Protein AF-A0A7W9CGR9-F1 (afdb_monomer)

Foldseek 3Di:
DDDDDDDDDAKDKDKDDDDLVNLCVLLVQLVVQLVCLCVVLVCQLPPPDPSSVVSVVVSVVSNLVSVVSNLCSQPPWTWMWIFAAQKIWIWTDGPHDIDIDMDGPVQWPDKDKDWDDPVDPQTWIKIKTAGDPPDAPPHVCVVPVVSVVSVVCSVCVPCVVPDDPDRPSIDIGPTDSDPVSNVVSVVRRNNHDD

Secondary structure (DSSP, 8-state):
--------SS-EEEEE---HHHHHHHHHHHHHHHHHIIIIISGGG-S-SHHHHHHHHHHHHHHHHHHHHHHHHHH--EEEEEEETTEEEEEEEETTEEEEEEEEGGG-SEEEEEEE--SSS--EEEEEEEPPTT-----GGGG-HHHHHHHHHHH-TTGGGS--PPP--EEEPPPBSSHHHHHHHHHHHH----

Nearest PDB structures (foldseek):
  8bqs-assembly1_Do  TM=2.868E-01  e=4.178E-02  Tetrahymena thermophila SB210
  8gym-assembly1_b  TM=3.224E-01  e=9.424E-02  Tetrahymena thermophila SB210
  7tkd-assembly1_9  TM=7.002E-01  e=8.267E+00  Saccharomyces cerevisiae
  7mu5-assembly2_F  TM=4.268E-01  e=6.552E+00  Homo sapiens
  6zmq-assembly1_A  TM=1.563E-01  e=9.285E+00  Thermus thermophilus HB27

Sequence (194 aa):
MDAASPAPDDAIVVSHVMPTPVRLLFGGIGAAGTLVLLIELGPAIWPPSLLSLFFGVILLGGLSVTLAFMAGSALGPDQTWEIRPGQLTITYSLFHQTSVRTWRLADLEDMDVVSSAYDSDTETWALACRLPPGRRVETGLASTPMLMTLLAFLRAPVSTWRGDRPADDRLVSPDFSRREAAEAALARLRSAPT

pLDDT: mean 74.81, std 16.2, range [32.38, 96.06]

Solvent-accessible surface area (backbone atoms only — not comparable to full-atom values): 11074 Å² total; per-residue (Å²): 136,90,77,86,82,86,75,89,90,78,64,54,72,44,67,42,70,78,55,66,71,59,26,51,48,38,27,48,51,13,50,52,50,42,50,51,48,51,66,69,51,47,58,56,43,58,72,84,46,77,65,14,52,55,47,46,54,50,51,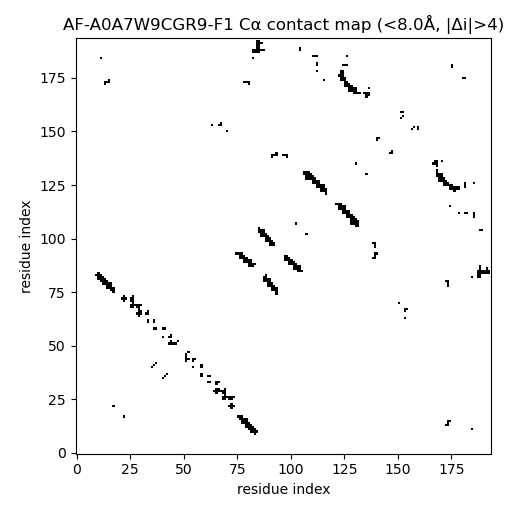52,55,51,46,54,52,21,50,48,33,31,45,51,32,75,59,63,57,25,39,34,39,39,39,28,56,31,32,42,35,42,37,37,35,48,99,90,49,73,44,76,47,78,43,46,53,90,68,42,69,45,77,46,81,41,79,44,68,75,95,47,101,60,74,26,21,23,45,40,34,32,46,43,93,91,54,74,78,80,51,72,60,69,83,39,61,73,58,50,51,51,46,52,42,72,78,33,72,76,47,78,79,55,77,76,77,74,77,68,48,54,50,70,48,58,74,29,87,40,62,68,60,43,51,51,51,51,52,41,32,69,57,42,84,126

Organism: NCBI:txid74312

Structure (mmCIF, N/CA/C/O backbone):
data_AF-A0A7W9CGR9-F1
#
_entry.id   AF-A0A7W9CGR9-F1
#
loop_
_atom_site.group_PDB
_atom_site.id
_atom_site.type_symbol
_atom_site.label_atom_id
_atom_site.label_alt_id
_atom_site.label_comp_id
_atom_site.label_asym_id
_atom_site.label_entity_id
_atom_site.label_seq_id
_atom_site.pdbx_PDB_ins_code
_atom_site.Cartn_x
_atom_site.Cartn_y
_atom_site.Cartn_z
_atom_site.occupancy
_atom_site.B_iso_or_equiv
_atom_site.auth_seq_id
_atom_site.auth_comp_id
_atom_site.auth_asym_id
_atom_site.auth_atom_id
_atom_site.pdbx_PDB_model_num
ATOM 1 N N . MET A 1 1 ? 13.999 -14.934 30.459 1.00 32.38 1 MET A N 1
ATOM 2 C CA . MET A 1 1 ? 13.642 -13.597 30.973 1.00 32.38 1 MET A CA 1
ATOM 3 C C . MET A 1 1 ? 12.290 -13.270 30.393 1.00 32.38 1 MET A C 1
ATOM 5 O O . MET A 1 1 ? 12.198 -12.884 29.236 1.00 32.38 1 MET A O 1
ATOM 9 N N . ASP A 1 2 ? 11.268 -13.577 31.180 1.00 36.31 2 ASP A N 1
ATOM 10 C CA . ASP A 1 2 ? 9.864 -13.371 30.865 1.00 36.31 2 ASP A CA 1
ATOM 11 C C . ASP A 1 2 ? 9.545 -11.876 30.799 1.00 36.31 2 ASP A C 1
ATOM 13 O O . ASP A 1 2 ? 9.857 -11.126 31.724 1.00 36.31 2 ASP A O 1
ATOM 17 N N . ALA A 1 3 ? 8.904 -11.452 29.712 1.00 34.78 3 ALA A N 1
ATOM 18 C CA . ALA A 1 3 ? 8.214 -10.174 29.628 1.00 34.78 3 ALA A CA 1
ATOM 19 C C . ALA A 1 3 ? 6.752 -10.472 29.277 1.00 34.78 3 ALA A C 1
ATOM 21 O O . ALA A 1 3 ? 6.423 -10.877 28.166 1.00 34.78 3 ALA A O 1
ATOM 22 N N . ALA A 1 4 ? 5.922 -10.357 30.310 1.00 36.16 4 ALA A N 1
ATOM 23 C CA . ALA A 1 4 ? 4.484 -10.568 30.385 1.00 36.16 4 ALA A CA 1
ATOM 24 C C . ALA A 1 4 ? 3.681 -10.324 29.087 1.00 36.16 4 ALA A C 1
ATOM 26 O O . ALA A 1 4 ? 3.609 -9.201 28.594 1.00 36.16 4 ALA A O 1
ATOM 27 N N . SER A 1 5 ? 2.964 -11.356 28.626 1.00 40.09 5 SER A N 1
ATOM 28 C CA . SER A 1 5 ? 1.705 -11.191 27.884 1.00 40.09 5 SER A CA 1
ATOM 29 C C . SER A 1 5 ? 0.559 -11.033 28.887 1.00 40.09 5 SER A C 1
ATOM 31 O O . SER A 1 5 ? 0.280 -11.990 29.613 1.00 40.09 5 SER A O 1
ATOM 33 N N . PRO A 1 6 ? -0.137 -9.884 28.955 1.00 42.00 6 PRO A N 1
ATOM 34 C CA . PRO A 1 6 ? -1.403 -9.809 29.660 1.00 42.00 6 PRO A CA 1
ATOM 35 C C . PRO A 1 6 ? -2.553 -10.212 28.716 1.00 42.00 6 PRO A C 1
ATOM 37 O O . PRO A 1 6 ? -2.959 -9.431 27.861 1.00 42.00 6 PRO A O 1
ATOM 40 N N . ALA A 1 7 ? -3.054 -11.432 28.951 1.00 43.81 7 ALA A N 1
ATOM 41 C CA . ALA A 1 7 ? -4.365 -12.022 28.620 1.00 43.81 7 ALA A CA 1
ATOM 42 C C . ALA A 1 7 ? -4.797 -12.217 27.137 1.00 43.81 7 ALA A C 1
ATOM 44 O O . ALA A 1 7 ? -4.875 -11.250 26.379 1.00 43.81 7 ALA A O 1
ATOM 45 N N . PRO A 1 8 ? -5.209 -13.444 26.739 1.00 65.81 8 PRO A N 1
ATOM 46 C CA . PRO A 1 8 ? -6.150 -13.641 25.636 1.00 65.81 8 PRO A CA 1
ATOM 47 C C . PRO A 1 8 ? -7.587 -13.334 26.117 1.00 65.81 8 PRO A C 1
ATOM 49 O O . PRO A 1 8 ? -7.860 -13.490 27.306 1.00 65.81 8 PRO A O 1
ATOM 52 N N . ASP A 1 9 ? -8.473 -12.868 25.219 1.00 61.34 9 ASP A N 1
ATOM 53 C CA . ASP A 1 9 ? -9.760 -13.544 24.888 1.00 61.34 9 ASP A CA 1
ATOM 54 C C . ASP A 1 9 ? -10.926 -12.656 24.371 1.00 61.34 9 ASP A C 1
ATOM 56 O O . ASP A 1 9 ? -12.066 -13.102 24.392 1.00 61.34 9 ASP A O 1
ATOM 60 N N . ASP A 1 10 ? -10.727 -11.412 23.891 1.00 69.12 10 ASP A N 1
ATOM 61 C CA . ASP A 1 10 ? -11.900 -10.646 23.390 1.00 69.12 10 ASP A CA 1
ATOM 62 C C . ASP A 1 10 ? -11.634 -9.513 22.372 1.00 69.12 10 ASP A C 1
ATOM 64 O O . ASP A 1 10 ? -12.467 -8.618 22.173 1.00 69.12 10 ASP A O 1
ATOM 68 N N . ALA A 1 11 ? -10.457 -9.524 21.737 1.00 75.50 11 ALA A N 1
ATOM 69 C CA . ALA A 1 11 ? -10.079 -8.564 20.701 1.00 75.50 11 ALA A CA 1
ATOM 70 C C . ALA A 1 11 ? -10.255 -9.182 19.307 1.00 75.50 11 ALA A C 1
ATOM 72 O O . ALA A 1 11 ? -9.703 -10.246 19.022 1.00 75.50 11 ALA A O 1
ATOM 73 N N . ILE A 1 12 ? -10.989 -8.505 18.422 1.00 81.69 12 ILE A N 1
ATOM 74 C CA . ILE A 1 12 ? -11.104 -8.910 17.018 1.00 81.69 12 ILE A CA 1
ATOM 75 C C . ILE A 1 12 ? -9.915 -8.310 16.273 1.00 81.69 12 ILE A C 1
ATOM 77 O O . ILE A 1 12 ? -9.804 -7.090 16.149 1.00 81.69 12 ILE A O 1
ATOM 81 N N . VAL A 1 13 ? -9.014 -9.171 15.799 1.00 84.25 13 VAL A N 1
ATOM 82 C CA . VAL A 1 13 ? -7.831 -8.762 15.037 1.00 84.25 13 VAL A CA 1
ATOM 83 C C . VAL A 1 13 ? -8.068 -9.026 13.559 1.00 84.25 13 VAL A C 1
ATOM 85 O O . VAL A 1 13 ? -8.346 -10.155 13.159 1.00 84.25 13 VAL A O 1
ATOM 88 N N . VAL A 1 14 ? -7.931 -7.984 12.748 1.00 82.31 14 VAL A N 1
ATOM 89 C CA . VAL A 1 14 ? -8.055 -8.051 11.294 1.00 82.31 14 VAL A CA 1
ATOM 90 C C . VAL A 1 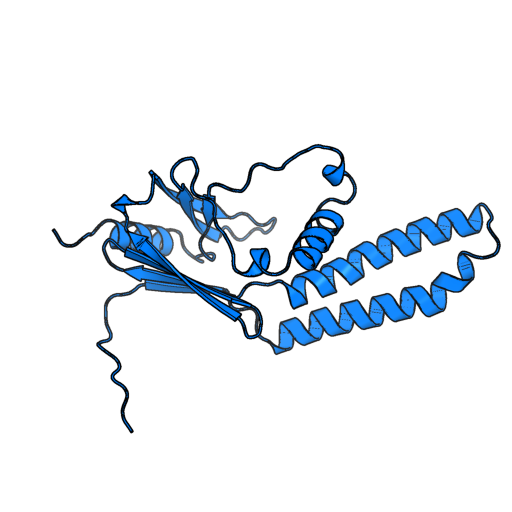14 ? -6.783 -7.488 10.697 1.00 82.31 14 VAL A C 1
ATOM 92 O O . VAL A 1 14 ? -6.447 -6.327 10.924 1.00 82.31 14 VAL A O 1
ATOM 95 N N . SER A 1 15 ? -6.050 -8.304 9.951 1.00 81.31 15 SER A N 1
ATOM 96 C CA . SER A 1 15 ? -4.797 -7.889 9.337 1.00 81.31 15 SER A CA 1
ATOM 97 C C . SER A 1 15 ? -4.815 -8.140 7.841 1.00 81.31 15 SER A C 1
ATOM 99 O O . SER A 1 15 ? -5.272 -9.176 7.363 1.00 81.31 15 SER A O 1
ATOM 101 N N . HIS A 1 16 ? -4.280 -7.177 7.102 1.00 74.44 16 HIS A N 1
ATOM 102 C CA . HIS A 1 16 ? -3.865 -7.379 5.728 1.00 74.44 16 HIS A CA 1
ATOM 103 C C . HIS A 1 16 ? -2.345 -7.286 5.707 1.00 74.44 16 HIS A C 1
ATOM 105 O O . HIS A 1 16 ? -1.778 -6.202 5.847 1.00 74.44 16 HIS A O 1
ATOM 111 N N . VAL A 1 17 ? -1.694 -8.443 5.601 1.00 74.75 17 VAL A N 1
ATOM 112 C CA . VAL A 1 17 ? -0.237 -8.545 5.507 1.00 74.75 17 VAL A CA 1
ATOM 113 C C . VAL A 1 17 ? 0.093 -9.047 4.118 1.00 74.75 17 VAL A C 1
ATOM 115 O O . VAL A 1 17 ? -0.353 -10.125 3.728 1.00 74.75 17 VAL A O 1
ATOM 118 N N . MET A 1 18 ? 0.887 -8.285 3.375 1.00 71.94 18 MET A N 1
ATOM 119 C CA . MET A 1 18 ? 1.413 -8.758 2.105 1.00 71.94 18 MET A CA 1
ATOM 120 C C . MET A 1 18 ? 2.651 -9.614 2.395 1.00 71.94 18 MET A C 1
ATOM 122 O O . MET A 1 18 ? 3.658 -9.075 2.863 1.00 71.94 18 MET A O 1
ATOM 126 N N . PRO A 1 19 ? 2.636 -10.936 2.125 1.00 78.12 19 PRO A N 1
ATOM 127 C CA . PRO A 1 19 ? 3.761 -11.789 2.481 1.00 78.12 19 PRO A CA 1
ATOM 128 C C . PRO A 1 19 ? 5.053 -11.309 1.814 1.00 78.12 19 PRO A C 1
ATOM 130 O O . PRO A 1 19 ? 5.078 -11.044 0.610 1.00 78.12 19 PRO A O 1
ATOM 133 N N . THR A 1 20 ? 6.151 -11.252 2.571 1.00 79.88 20 THR A N 1
ATOM 134 C CA . THR A 1 20 ? 7.465 -10.804 2.076 1.00 79.88 20 THR A CA 1
ATOM 135 C C . THR A 1 20 ? 7.897 -11.473 0.764 1.00 79.88 20 THR A C 1
ATOM 137 O O . THR A 1 20 ? 8.383 -10.756 -0.110 1.00 79.88 20 THR A O 1
ATOM 140 N N . PRO A 1 21 ? 7.690 -12.791 0.542 1.00 81.25 21 PRO A N 1
ATOM 141 C CA . PRO A 1 21 ? 8.034 -13.417 -0.735 1.00 81.25 21 PRO A CA 1
ATOM 142 C C . PRO A 1 21 ? 7.269 -12.824 -1.921 1.00 81.25 21 PRO A C 1
ATOM 144 O O . PRO A 1 21 ? 7.839 -12.625 -2.989 1.00 81.25 21 PRO A O 1
ATOM 147 N N . VAL A 1 22 ? 5.990 -12.497 -1.722 1.00 84.31 22 VAL A N 1
ATOM 148 C CA . VAL A 1 22 ? 5.130 -11.895 -2.747 1.00 84.31 22 VAL A CA 1
ATOM 149 C C . VAL A 1 22 ? 5.591 -10.469 -3.044 1.00 84.31 22 VAL A C 1
ATOM 151 O O . VAL A 1 22 ? 5.692 -10.093 -4.210 1.00 84.31 22 VAL A O 1
ATOM 154 N N . ARG A 1 23 ? 5.967 -9.701 -2.010 1.00 83.88 23 ARG A N 1
ATOM 155 C CA . ARG A 1 23 ? 6.592 -8.378 -2.182 1.00 83.88 23 ARG A CA 1
ATOM 156 C C . ARG A 1 23 ? 7.865 -8.493 -3.017 1.00 83.88 23 ARG A C 1
ATOM 158 O O . ARG A 1 23 ? 7.960 -7.875 -4.068 1.00 83.88 23 ARG A O 1
ATOM 165 N N . LEU A 1 24 ? 8.802 -9.354 -2.618 1.00 86.50 24 LEU A N 1
ATOM 166 C CA . LEU A 1 24 ? 10.064 -9.551 -3.339 1.00 86.50 24 LEU A CA 1
ATOM 167 C C . LEU A 1 24 ? 9.855 -9.990 -4.791 1.00 86.50 24 LEU A C 1
ATOM 169 O O . LEU A 1 24 ? 10.568 -9.514 -5.670 1.00 86.50 24 LEU A O 1
ATOM 173 N N . LEU A 1 25 ? 8.869 -10.850 -5.054 1.00 90.38 25 LEU A N 1
ATOM 174 C CA . LEU A 1 25 ? 8.532 -11.279 -6.406 1.00 90.38 25 LEU A CA 1
ATOM 175 C C . LEU A 1 25 ? 8.062 -10.099 -7.265 1.00 90.38 25 LEU A C 1
ATOM 177 O O . LEU A 1 25 ? 8.630 -9.858 -8.327 1.00 90.38 25 LEU A O 1
ATOM 181 N N . PHE A 1 26 ? 7.070 -9.332 -6.804 1.00 88.56 26 PHE A N 1
ATOM 182 C CA . PHE A 1 26 ? 6.561 -8.181 -7.556 1.00 88.56 26 PHE A CA 1
ATOM 183 C C . PHE A 1 26 ? 7.607 -7.074 -7.709 1.00 88.56 26 PHE A C 1
ATOM 185 O O . PHE A 1 26 ? 7.760 -6.519 -8.798 1.00 88.56 26 PHE A O 1
ATOM 192 N N . GLY A 1 27 ? 8.370 -6.785 -6.653 1.00 88.06 27 GLY A N 1
ATOM 193 C CA . GLY A 1 27 ? 9.462 -5.818 -6.695 1.00 88.06 27 GLY A CA 1
ATOM 194 C C . GLY A 1 27 ? 10.568 -6.247 -7.656 1.00 88.06 27 GLY A C 1
ATOM 195 O O . GLY A 1 27 ? 11.040 -5.434 -8.449 1.00 88.06 27 GLY A O 1
ATOM 196 N N . GLY A 1 28 ? 10.934 -7.531 -7.638 1.00 91.56 28 GLY A N 1
ATOM 197 C CA . GLY A 1 28 ? 11.931 -8.116 -8.530 1.00 91.56 28 GLY A CA 1
ATOM 198 C C . GLY A 1 28 ? 11.498 -8.092 -9.994 1.00 91.56 28 GLY A C 1
ATOM 199 O O . GLY A 1 28 ? 12.265 -7.647 -10.844 1.00 91.56 28 GLY A O 1
ATOM 200 N N . ILE A 1 29 ? 10.258 -8.496 -10.288 1.00 93.31 29 ILE A N 1
ATOM 201 C CA . ILE A 1 29 ? 9.692 -8.448 -11.645 1.00 93.31 29 ILE A CA 1
ATOM 202 C C . ILE A 1 29 ? 9.628 -7.003 -12.150 1.00 93.31 29 ILE A C 1
ATOM 204 O O . ILE A 1 29 ? 10.050 -6.731 -13.274 1.00 93.31 29 ILE A O 1
ATOM 208 N N . GLY A 1 30 ? 9.158 -6.063 -11.324 1.00 91.50 30 GLY A N 1
ATOM 209 C CA . GLY A 1 30 ? 9.112 -4.646 -11.684 1.00 91.50 30 GLY A CA 1
ATOM 210 C C . GLY A 1 30 ? 10.502 -4.060 -11.959 1.00 91.50 30 GLY A C 1
ATOM 211 O O . GLY A 1 30 ? 10.700 -3.371 -12.962 1.00 91.50 30 GLY A O 1
ATOM 212 N N . ALA A 1 31 ? 11.497 -4.382 -11.129 1.00 93.06 31 ALA A N 1
ATOM 213 C CA . ALA A 1 31 ? 12.872 -3.924 -11.320 1.00 93.06 31 ALA A CA 1
ATOM 214 C C . ALA A 1 31 ? 13.512 -4.519 -12.586 1.00 93.06 31 ALA A C 1
ATOM 216 O O . ALA A 1 31 ? 14.074 -3.783 -13.398 1.00 93.06 31 ALA A O 1
ATOM 217 N N . ALA A 1 32 ? 13.382 -5.832 -12.792 1.00 94.56 32 ALA A N 1
ATOM 218 C CA . ALA A 1 32 ? 13.904 -6.510 -13.975 1.00 94.56 32 ALA A CA 1
ATOM 219 C C . ALA A 1 32 ? 13.240 -5.994 -15.260 1.00 94.56 32 ALA A C 1
ATOM 221 O O . ALA A 1 32 ? 13.936 -5.663 -16.216 1.00 94.56 32 ALA A O 1
ATOM 222 N N . GLY A 1 33 ? 11.911 -5.846 -15.265 1.00 94.62 33 GLY A N 1
ATOM 223 C CA . GLY A 1 33 ? 11.172 -5.292 -16.399 1.00 94.62 33 GLY A CA 1
ATOM 224 C C . GLY A 1 33 ? 11.600 -3.862 -16.734 1.00 94.62 33 GLY A C 1
ATOM 225 O O . GLY A 1 33 ? 11.790 -3.536 -17.902 1.00 94.62 33 GLY A O 1
ATOM 226 N N . THR A 1 34 ? 11.831 -3.027 -15.716 1.00 93.38 34 THR A N 1
ATOM 227 C CA . THR A 1 34 ? 12.350 -1.662 -15.899 1.00 93.38 34 THR A CA 1
ATOM 228 C C . THR A 1 34 ? 13.732 -1.672 -16.553 1.00 93.38 34 THR A C 1
ATOM 230 O O . THR A 1 34 ? 13.965 -0.926 -17.501 1.00 93.38 34 THR A O 1
ATOM 233 N N . LEU A 1 35 ? 14.641 -2.535 -16.090 1.00 95.38 35 LEU A N 1
ATOM 234 C CA . LEU A 1 35 ? 15.978 -2.665 -16.675 1.00 95.38 35 LEU A CA 1
ATOM 235 C C . LEU A 1 35 ? 15.919 -3.124 -18.133 1.00 95.38 35 LEU A C 1
ATOM 237 O O . LEU A 1 35 ? 16.561 -2.513 -18.981 1.00 95.38 35 LEU A O 1
ATOM 241 N N . VAL A 1 36 ? 15.118 -4.149 -18.434 1.00 96.06 36 VAL A N 1
ATOM 242 C CA . VAL A 1 36 ? 14.945 -4.656 -19.803 1.00 96.06 36 VAL A CA 1
ATOM 243 C C . VAL A 1 36 ? 14.396 -3.564 -20.721 1.00 96.06 36 VAL A C 1
ATOM 245 O O . VAL A 1 36 ? 14.945 -3.347 -21.797 1.00 96.06 36 VAL A O 1
ATOM 248 N N . LEU A 1 37 ? 13.372 -2.821 -20.288 1.00 93.62 37 LEU A N 1
ATOM 249 C CA . LEU A 1 37 ? 12.828 -1.699 -21.059 1.00 93.62 37 LEU A CA 1
ATOM 250 C C . LEU A 1 37 ? 13.893 -0.637 -21.357 1.00 93.62 37 LEU A C 1
ATOM 252 O O . LEU A 1 37 ? 14.000 -0.176 -22.489 1.00 93.62 37 LEU A O 1
ATOM 256 N N . LEU A 1 38 ? 14.698 -0.254 -20.367 1.00 94.19 38 LEU A N 1
ATOM 257 C CA . LEU A 1 38 ? 15.716 0.782 -20.552 1.00 94.19 38 LEU A CA 1
ATOM 258 C C . LEU A 1 38 ? 16.897 0.313 -21.413 1.00 94.19 38 LEU A C 1
ATOM 260 O O . LEU A 1 38 ? 17.426 1.111 -22.182 1.00 94.19 38 LEU A O 1
ATOM 264 N N . ILE A 1 39 ? 17.302 -0.955 -21.309 1.00 95.94 39 ILE A N 1
ATOM 265 C CA . ILE A 1 39 ? 18.436 -1.511 -22.061 1.00 95.94 39 ILE A CA 1
ATOM 266 C C . ILE A 1 39 ? 18.054 -1.781 -23.518 1.00 95.94 39 ILE A C 1
ATOM 268 O O . ILE A 1 39 ? 18.790 -1.390 -24.420 1.00 95.94 39 ILE A O 1
ATOM 272 N N . GLU A 1 40 ? 16.907 -2.418 -23.752 1.00 94.81 40 GLU A N 1
ATOM 273 C CA . GLU A 1 40 ? 16.500 -2.855 -25.092 1.00 94.81 40 GLU A CA 1
ATOM 274 C C . GLU A 1 40 ? 15.795 -1.738 -25.868 1.00 94.81 40 GLU A C 1
ATOM 276 O O . GLU A 1 40 ? 16.058 -1.520 -27.050 1.00 94.81 40 GLU A O 1
ATOM 281 N N . LEU A 1 41 ? 14.901 -0.995 -25.206 1.00 91.75 41 LEU A N 1
ATOM 282 C CA . LEU A 1 41 ? 14.069 0.020 -25.859 1.00 91.75 41 LEU A CA 1
ATOM 283 C C . LEU A 1 41 ? 14.641 1.436 -25.723 1.00 91.75 41 LEU A C 1
ATOM 285 O O . LEU A 1 41 ? 14.345 2.299 -26.548 1.00 91.75 41 LEU A O 1
ATOM 289 N N . GLY A 1 42 ? 15.484 1.685 -24.719 1.00 89.94 42 GLY A N 1
ATOM 290 C CA . GLY A 1 42 ? 16.137 2.980 -24.510 1.00 89.94 42 GLY A CA 1
ATOM 291 C C . GLY A 1 42 ? 16.978 3.467 -25.699 1.00 89.94 42 GLY A C 1
ATOM 292 O O . GLY A 1 42 ? 16.871 4.637 -26.072 1.00 89.94 42 GLY A O 1
ATOM 293 N N . PRO A 1 43 ? 17.766 2.605 -26.364 1.00 93.88 43 PRO A N 1
ATOM 294 C CA . PRO A 1 43 ? 18.494 3.000 -27.566 1.00 93.88 43 PRO A CA 1
ATOM 295 C C . PRO A 1 43 ? 17.577 3.401 -28.728 1.00 93.88 43 PRO A C 1
ATOM 297 O O . PRO A 1 43 ? 17.944 4.264 -29.516 1.00 93.88 43 PRO A O 1
ATOM 300 N N . ALA A 1 44 ? 16.362 2.845 -28.817 1.00 90.62 44 ALA A N 1
ATOM 301 C CA . ALA A 1 44 ? 15.420 3.129 -29.904 1.00 90.62 44 ALA A CA 1
ATOM 302 C C . ALA A 1 44 ? 14.835 4.556 -29.863 1.00 90.62 44 ALA A C 1
ATOM 304 O O . ALA A 1 44 ? 14.235 5.015 -30.838 1.00 90.62 44 ALA A O 1
ATOM 305 N N . ILE A 1 45 ? 15.018 5.279 -28.752 1.00 91.12 45 ILE A N 1
ATOM 306 C CA . ILE A 1 45 ? 14.597 6.678 -28.617 1.00 91.12 45 ILE A CA 1
ATOM 307 C C . ILE A 1 45 ? 15.600 7.640 -29.288 1.00 91.12 45 ILE A C 1
ATOM 309 O O . ILE A 1 45 ? 15.308 8.827 -29.452 1.00 91.12 45 ILE A O 1
ATOM 313 N N . TRP A 1 46 ? 16.780 7.149 -29.682 1.00 90.56 46 TRP A N 1
ATOM 314 C CA . TRP A 1 46 ? 17.840 7.944 -30.292 1.00 90.56 46 TRP A CA 1
ATOM 315 C C . TRP A 1 46 ? 18.294 7.339 -31.632 1.00 90.56 46 TRP A C 1
ATOM 317 O O . TRP A 1 46 ? 18.640 6.160 -31.676 1.00 90.56 46 TRP A O 1
ATOM 327 N N . PRO A 1 47 ? 18.369 8.114 -32.732 1.00 92.06 47 PRO A N 1
ATOM 328 C CA . PRO A 1 47 ? 18.154 9.561 -32.848 1.00 92.06 47 PRO A CA 1
ATOM 329 C C . PRO A 1 47 ? 16.665 9.976 -32.862 1.00 92.06 47 PRO A C 1
ATOM 331 O O . PRO A 1 47 ? 15.797 9.177 -33.228 1.00 92.06 47 PRO A O 1
ATOM 334 N N . PRO A 1 48 ? 16.354 11.238 -32.503 1.00 90.94 48 PRO A N 1
ATOM 335 C CA . PRO A 1 48 ? 14.982 11.725 -32.426 1.00 90.94 48 PRO A CA 1
ATOM 336 C C . PRO A 1 48 ? 14.312 11.751 -33.808 1.00 90.94 48 PRO A C 1
ATOM 338 O O . PRO A 1 48 ? 14.796 12.382 -34.746 1.00 90.94 48 PRO A O 1
ATOM 341 N N . SER A 1 49 ? 13.181 11.060 -33.931 1.00 94.25 49 SER A N 1
ATOM 342 C CA . SER A 1 49 ? 12.369 10.927 -35.143 1.00 94.25 49 SER A CA 1
ATOM 343 C C . SER A 1 49 ? 10.902 10.643 -34.785 1.00 94.25 49 SER A C 1
ATOM 345 O O . SER A 1 49 ? 10.561 10.412 -33.627 1.00 94.25 49 SER A O 1
ATOM 347 N N . LEU A 1 50 ? 10.000 10.608 -35.772 1.00 92.94 50 LEU A N 1
ATOM 348 C CA . LEU A 1 50 ? 8.608 10.200 -35.521 1.00 92.94 50 LEU A CA 1
ATOM 349 C C . LEU A 1 50 ? 8.523 8.773 -34.943 1.00 92.94 50 LEU A C 1
ATOM 351 O O . LEU A 1 50 ? 7.676 8.485 -34.101 1.00 92.94 50 LEU A O 1
ATOM 355 N N . LEU A 1 51 ? 9.438 7.893 -35.358 1.00 91.44 51 LEU A N 1
ATOM 356 C CA . LEU A 1 51 ? 9.540 6.537 -34.829 1.00 91.44 51 LEU A CA 1
ATOM 357 C C . LEU A 1 51 ? 10.024 6.537 -33.371 1.00 91.44 51 LEU A C 1
ATOM 359 O O . LEU A 1 51 ? 9.498 5.788 -32.550 1.00 91.44 51 LEU A O 1
ATOM 363 N N . SER A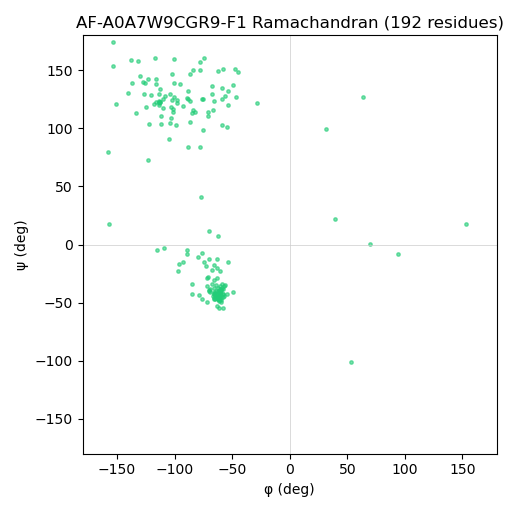 1 52 ? 10.965 7.418 -33.019 1.00 92.31 52 SER A N 1
ATOM 364 C CA . SER A 1 52 ? 11.421 7.551 -31.632 1.00 92.31 52 SER A CA 1
ATOM 365 C C . SER A 1 52 ? 10.316 8.083 -30.714 1.00 92.31 52 SER A C 1
ATOM 367 O O . SER A 1 52 ? 10.268 7.707 -29.547 1.00 92.31 52 SER A O 1
ATOM 369 N N . LEU A 1 53 ? 9.392 8.908 -31.227 1.00 91.25 53 LEU A N 1
ATOM 370 C CA . LEU A 1 53 ? 8.202 9.335 -30.484 1.00 91.25 53 LEU A CA 1
ATOM 371 C C . LEU A 1 53 ? 7.286 8.144 -30.166 1.00 91.25 53 LEU A C 1
ATOM 373 O O . LEU A 1 53 ? 6.842 8.003 -29.029 1.00 91.25 53 LEU A O 1
ATOM 377 N N . PHE A 1 54 ? 7.043 7.264 -31.144 1.00 92.81 54 PHE A N 1
ATOM 378 C CA . PHE A 1 54 ? 6.271 6.035 -30.940 1.00 92.81 54 PHE A CA 1
ATOM 379 C C . PHE A 1 54 ? 6.915 5.133 -29.875 1.00 92.81 54 PHE A C 1
ATOM 381 O O . PHE A 1 54 ? 6.243 4.718 -28.929 1.00 92.81 54 PHE A O 1
ATOM 388 N N . PHE A 1 55 ? 8.229 4.905 -29.961 1.00 92.56 55 PHE A N 1
ATOM 389 C CA . PHE A 1 55 ? 8.960 4.157 -28.935 1.00 92.56 55 PHE A CA 1
ATOM 390 C C . PHE A 1 55 ? 8.968 4.857 -27.576 1.00 92.56 55 PHE A C 1
ATOM 392 O O . PHE A 1 55 ? 8.868 4.186 -26.553 1.00 92.56 55 PHE A O 1
ATOM 399 N N . GLY A 1 56 ? 9.008 6.189 -27.548 1.00 90.69 56 GLY A N 1
ATOM 400 C CA . GLY A 1 56 ? 8.894 6.973 -26.323 1.00 90.69 56 GLY A CA 1
ATOM 401 C C . GLY A 1 56 ? 7.566 6.743 -25.600 1.00 90.69 56 GLY A C 1
ATOM 402 O O . GLY A 1 56 ? 7.558 6.563 -24.384 1.00 90.69 56 GLY A O 1
ATOM 403 N N . VAL A 1 57 ? 6.449 6.670 -26.334 1.00 91.56 57 VAL A N 1
ATOM 404 C CA . VAL A 1 57 ? 5.131 6.350 -25.756 1.00 91.56 57 VAL A CA 1
ATOM 405 C C . VAL A 1 57 ? 5.104 4.930 -25.189 1.00 91.56 57 VAL A C 1
ATOM 407 O O . VAL A 1 57 ? 4.612 4.727 -24.080 1.00 91.56 57 VAL A O 1
ATOM 410 N N . ILE A 1 58 ? 5.666 3.954 -25.909 1.00 92.12 58 ILE A N 1
ATOM 411 C CA . ILE A 1 58 ? 5.757 2.564 -25.431 1.00 92.12 58 ILE A CA 1
ATOM 412 C C . ILE A 1 58 ? 6.609 2.486 -24.168 1.00 92.12 58 ILE A C 1
ATOM 414 O O . ILE A 1 58 ? 6.200 1.860 -23.193 1.00 92.12 58 ILE A O 1
ATOM 418 N N . LEU A 1 59 ? 7.773 3.137 -24.168 1.00 92.06 59 LEU A N 1
ATOM 419 C CA . LEU A 1 59 ? 8.671 3.157 -23.023 1.00 92.06 59 LEU A CA 1
ATOM 420 C C . LEU A 1 59 ? 7.988 3.784 -21.808 1.00 92.06 59 LEU A C 1
ATOM 422 O O . LEU A 1 59 ? 8.059 3.226 -20.718 1.00 92.06 59 LEU A O 1
ATOM 426 N N . LEU A 1 60 ? 7.275 4.895 -21.997 1.00 89.25 60 LEU A N 1
ATOM 427 C CA . LEU A 1 60 ? 6.522 5.544 -20.929 1.00 89.25 60 LEU A CA 1
ATOM 428 C C . LEU A 1 60 ? 5.419 4.630 -20.374 1.00 89.25 60 LEU A C 1
ATOM 430 O O . LEU A 1 60 ? 5.286 4.503 -19.157 1.00 89.25 60 LEU A O 1
ATOM 434 N N . GLY A 1 61 ? 4.661 3.961 -21.247 1.00 87.62 61 GLY A N 1
ATOM 435 C CA . GLY A 1 61 ? 3.635 2.998 -20.843 1.00 87.62 61 GLY A CA 1
ATOM 436 C C . GLY A 1 61 ? 4.220 1.804 -20.086 1.00 87.62 61 GLY A C 1
ATOM 437 O O . GLY A 1 61 ? 3.731 1.449 -19.015 1.00 87.62 61 GLY A O 1
ATOM 438 N N . GLY A 1 62 ? 5.311 1.229 -20.594 1.00 89.00 62 GLY A N 1
ATOM 439 C CA . GLY A 1 62 ? 6.019 0.123 -19.953 1.00 89.00 62 GLY A CA 1
ATOM 440 C C . GLY A 1 62 ? 6.565 0.505 -18.578 1.00 89.00 62 GLY A C 1
ATOM 441 O O . GLY A 1 62 ? 6.302 -0.195 -17.601 1.00 89.00 62 GLY A O 1
ATOM 442 N N . LEU A 1 63 ? 7.247 1.652 -18.482 1.00 88.50 63 LEU A N 1
ATOM 443 C CA . LEU A 1 63 ? 7.757 2.183 -17.217 1.00 88.50 63 LEU A CA 1
ATOM 444 C C . LEU A 1 63 ? 6.630 2.442 -16.217 1.00 88.50 63 LEU A C 1
ATOM 446 O O . LEU A 1 63 ? 6.787 2.144 -15.038 1.00 88.50 63 LEU A O 1
ATOM 450 N N . SER A 1 64 ? 5.477 2.945 -16.665 1.00 85.69 64 SER A N 1
ATOM 451 C CA . SER A 1 64 ? 4.323 3.139 -15.783 1.00 85.69 64 SER A CA 1
ATOM 452 C C . SER A 1 64 ? 3.890 1.830 -15.118 1.00 85.69 64 SER A C 1
ATOM 454 O O . SER A 1 64 ? 3.592 1.821 -13.925 1.00 85.69 64 SER A O 1
ATOM 456 N N . VAL A 1 65 ? 3.866 0.724 -15.866 1.00 88.38 65 VAL A N 1
ATOM 457 C CA . VAL A 1 65 ? 3.463 -0.587 -15.341 1.00 88.38 65 VAL A CA 1
ATOM 458 C C . VAL A 1 65 ? 4.532 -1.155 -14.410 1.00 88.38 65 VAL A C 1
ATOM 460 O O . VAL A 1 65 ? 4.223 -1.566 -13.292 1.00 88.38 65 VAL A O 1
ATOM 463 N N . THR A 1 66 ? 5.799 -1.163 -14.828 1.00 89.50 66 THR A N 1
ATOM 464 C CA . THR A 1 66 ? 6.879 -1.755 -14.025 1.00 89.50 66 THR A CA 1
ATOM 465 C C . THR A 1 66 ? 7.117 -0.983 -12.729 1.00 89.50 66 THR A C 1
ATOM 467 O O . THR A 1 66 ? 7.308 -1.593 -11.675 1.00 89.50 66 THR A O 1
ATOM 470 N N . LEU A 1 67 ? 7.014 0.347 -12.767 1.00 84.44 67 LEU A N 1
ATOM 471 C CA . LEU A 1 67 ? 7.081 1.184 -11.574 1.00 84.44 67 LEU A CA 1
ATOM 472 C C . LEU A 1 67 ? 5.873 0.978 -10.656 1.00 84.44 67 LEU A C 1
ATOM 474 O O . LEU A 1 67 ? 6.050 1.014 -9.441 1.00 84.44 67 LEU A O 1
ATOM 478 N N . ALA A 1 68 ? 4.673 0.709 -11.183 1.00 79.44 68 ALA A N 1
ATOM 479 C CA . ALA A 1 68 ? 3.516 0.366 -10.355 1.00 79.44 68 ALA A CA 1
ATOM 480 C C . ALA A 1 68 ? 3.730 -0.951 -9.588 1.00 79.44 68 ALA A C 1
ATOM 482 O O . ALA A 1 68 ? 3.417 -1.019 -8.400 1.00 79.44 68 ALA A O 1
ATOM 483 N N . PHE A 1 69 ? 4.339 -1.964 -10.217 1.00 83.44 69 PHE A N 1
ATOM 484 C CA . PHE A 1 69 ? 4.735 -3.202 -9.532 1.00 83.44 69 PHE A CA 1
ATOM 485 C C . PHE A 1 69 ? 5.768 -2.955 -8.430 1.00 83.44 69 PHE A C 1
ATOM 487 O O . PHE A 1 69 ? 5.611 -3.446 -7.309 1.00 83.44 69 PHE A O 1
ATOM 494 N N . MET A 1 70 ? 6.803 -2.162 -8.724 1.00 82.00 70 MET A N 1
ATOM 495 C CA . MET A 1 70 ? 7.813 -1.789 -7.730 1.00 82.00 70 MET A CA 1
ATOM 496 C C . MET A 1 70 ? 7.193 -1.016 -6.564 1.00 82.00 70 MET A C 1
ATOM 498 O O . MET A 1 70 ? 7.481 -1.319 -5.406 1.00 82.00 70 MET A O 1
ATOM 502 N N . ALA A 1 71 ? 6.317 -0.056 -6.866 1.00 76.31 71 ALA A N 1
ATOM 503 C CA . ALA A 1 71 ? 5.604 0.723 -5.870 1.00 76.31 71 ALA A CA 1
ATOM 504 C C . ALA A 1 71 ? 4.731 -0.189 -5.007 1.00 76.31 71 ALA A C 1
ATOM 506 O O . ALA A 1 71 ? 4.941 -0.225 -3.804 1.00 76.31 71 ALA A O 1
ATOM 507 N N . GLY A 1 72 ? 3.840 -0.995 -5.592 1.00 74.12 72 GLY A N 1
ATOM 508 C CA . GLY A 1 72 ? 2.970 -1.912 -4.846 1.00 74.12 72 GLY A CA 1
ATOM 509 C C . GLY A 1 72 ? 3.742 -2.863 -3.925 1.00 74.12 72 GLY A C 1
ATOM 510 O O . GLY A 1 72 ? 3.397 -3.007 -2.754 1.00 74.12 72 GLY A O 1
ATOM 511 N N . SER A 1 73 ? 4.854 -3.425 -4.409 1.00 80.75 73 SER A N 1
ATOM 512 C CA . SER A 1 73 ? 5.765 -4.249 -3.604 1.00 80.75 73 SER A CA 1
ATOM 513 C C . SER A 1 73 ? 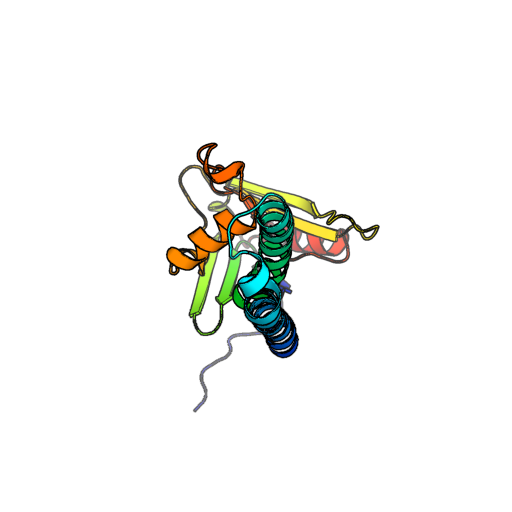6.354 -3.491 -2.410 1.00 80.75 73 SER A C 1
ATOM 515 O O . SER A 1 73 ? 6.362 -3.986 -1.278 1.00 80.75 73 SER A O 1
ATOM 517 N N . ALA A 1 74 ? 6.885 -2.292 -2.657 1.00 71.25 74 ALA A N 1
ATOM 518 C CA . ALA A 1 74 ? 7.538 -1.505 -1.623 1.00 71.25 74 ALA A CA 1
ATOM 519 C C . ALA A 1 74 ? 6.536 -0.929 -0.618 1.00 71.25 74 ALA A C 1
ATOM 521 O O . ALA A 1 74 ? 6.876 -0.750 0.546 1.00 71.25 74 ALA A O 1
ATOM 522 N N . LEU A 1 75 ? 5.302 -0.673 -1.051 1.00 65.75 75 LEU A N 1
ATOM 523 C CA . LEU A 1 75 ? 4.387 0.230 -0.365 1.00 65.75 75 LEU A CA 1
ATOM 524 C C . LEU A 1 75 ? 3.142 -0.389 0.206 1.00 65.75 75 LEU A C 1
ATOM 526 O O . LEU A 1 75 ? 2.443 0.351 0.883 1.00 65.75 75 LEU A O 1
ATOM 530 N N . GLY A 1 76 ? 2.882 -1.681 -0.014 1.00 62.53 76 GLY A N 1
ATOM 531 C CA . GLY A 1 76 ? 1.842 -2.394 0.722 1.00 62.53 76 GLY A CA 1
ATOM 532 C C . GLY A 1 76 ? 2.095 -2.225 2.222 1.00 62.53 76 GLY A C 1
ATOM 533 O O . GLY A 1 76 ? 3.030 -2.851 2.737 1.00 62.53 76 GLY A O 1
ATOM 534 N N . PRO A 1 77 ? 1.370 -1.328 2.918 1.00 64.00 77 PRO A N 1
ATOM 535 C CA . PRO A 1 77 ? 1.541 -1.188 4.343 1.00 64.00 77 PRO A CA 1
ATOM 536 C C . PRO A 1 77 ? 0.833 -2.383 4.954 1.00 64.00 77 PRO A C 1
ATOM 538 O O . PRO A 1 77 ? -0.342 -2.629 4.677 1.00 64.00 77 PRO A O 1
ATOM 541 N N . ASP A 1 78 ? 1.554 -3.135 5.769 1.00 74.50 78 ASP A N 1
ATOM 542 C CA . ASP A 1 78 ? 0.915 -4.177 6.542 1.00 74.50 78 ASP A CA 1
ATOM 543 C C . ASP A 1 78 ? 0.089 -3.453 7.605 1.00 74.50 78 ASP A C 1
ATOM 545 O O . ASP A 1 78 ? 0.614 -2.704 8.436 1.00 74.50 78 ASP A O 1
ATOM 549 N N . GLN A 1 79 ? -1.226 -3.592 7.500 1.00 80.44 79 GLN A N 1
ATOM 550 C CA . GLN A 1 79 ? -2.170 -2.888 8.349 1.00 80.44 79 GLN A CA 1
ATOM 551 C C . GLN A 1 79 ? -2.881 -3.920 9.205 1.00 80.44 79 GLN A C 1
ATOM 553 O O . GLN A 1 79 ? -3.537 -4.826 8.694 1.00 80.44 79 GLN A O 1
ATOM 558 N N . THR A 1 80 ? -2.744 -3.780 10.519 1.00 85.00 80 THR A N 1
ATOM 559 C CA . THR A 1 80 ? -3.429 -4.629 11.492 1.00 85.00 80 THR A CA 1
ATOM 560 C C . THR A 1 80 ? -4.342 -3.769 12.344 1.00 85.00 80 THR A C 1
ATOM 562 O O . THR A 1 80 ? -3.888 -2.831 12.995 1.00 85.00 80 THR A O 1
ATOM 565 N N . TRP A 1 81 ? -5.628 -4.086 12.318 1.00 86.81 81 TRP A N 1
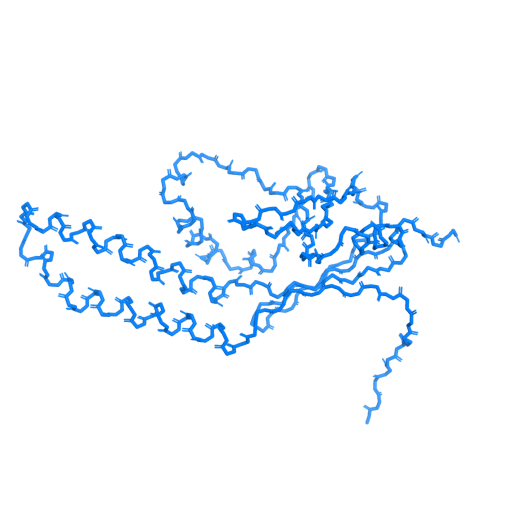ATOM 566 C CA . TRP A 1 81 ? -6.652 -3.510 13.171 1.00 86.81 81 TRP A CA 1
ATOM 567 C C . TRP A 1 81 ? -6.890 -4.456 14.327 1.00 86.81 81 TRP A C 1
ATOM 569 O O . TRP A 1 81 ? -7.210 -5.624 14.134 1.00 86.81 81 TRP A O 1
ATOM 579 N N . GLU A 1 82 ? -6.751 -3.938 15.529 1.00 88.12 82 GLU A N 1
ATOM 580 C CA . GLU A 1 82 ? -7.137 -4.613 16.748 1.00 88.12 82 GLU A CA 1
ATOM 581 C C . GLU A 1 82 ? -8.329 -3.860 17.336 1.00 88.12 82 GLU A C 1
ATOM 583 O O . GLU A 1 82 ? -8.221 -2.714 17.782 1.00 88.12 82 GLU A O 1
ATOM 588 N N . ILE A 1 83 ? -9.486 -4.510 17.288 1.00 86.44 83 ILE A N 1
ATOM 589 C CA . ILE A 1 83 ? -10.767 -3.960 17.708 1.00 86.44 83 ILE A CA 1
ATOM 590 C C . ILE A 1 83 ? -11.081 -4.520 19.091 1.00 86.44 83 ILE A C 1
ATOM 592 O O . ILE A 1 83 ? -11.300 -5.722 19.259 1.00 86.44 83 ILE A O 1
ATOM 596 N N . ARG A 1 84 ? -11.107 -3.635 20.085 1.00 86.62 84 ARG A N 1
ATOM 597 C CA . ARG A 1 84 ? -11.489 -3.925 21.469 1.00 86.62 84 ARG A CA 1
ATOM 598 C C . ARG A 1 84 ? -12.736 -3.110 21.834 1.00 86.62 84 ARG A C 1
ATOM 600 O O . ARG A 1 84 ? -13.018 -2.106 21.184 1.00 86.62 84 ARG A O 1
ATOM 607 N N . PRO A 1 85 ? -13.488 -3.478 22.880 1.00 86.00 85 PRO A N 1
ATOM 608 C CA . PRO A 1 85 ? -14.614 -2.669 23.348 1.00 86.00 85 PRO A CA 1
ATOM 609 C C . PRO A 1 85 ? -14.220 -1.214 23.629 1.00 86.00 85 PRO A C 1
ATOM 611 O O . PRO A 1 85 ? -13.343 -0.953 24.449 1.00 86.00 85 PRO A O 1
ATOM 614 N N . GLY A 1 86 ? -14.848 -0.263 22.930 1.00 83.69 86 GLY A N 1
ATOM 615 C CA . GLY A 1 86 ? -14.596 1.177 23.066 1.00 83.69 86 GLY A CA 1
ATOM 616 C C . GLY A 1 86 ? -13.237 1.679 22.553 1.00 83.69 86 GLY A C 1
ATOM 617 O O . GLY A 1 86 ? -12.974 2.882 22.634 1.00 83.69 86 GLY A O 1
ATOM 618 N N . GLN A 1 87 ? -12.380 0.803 22.017 1.00 87.44 87 GLN A N 1
ATOM 619 C CA . GLN A 1 87 ? -11.014 1.138 21.618 1.00 87.44 87 GLN A CA 1
ATOM 620 C C . GLN A 1 87 ? -10.605 0.449 20.311 1.00 87.44 87 GLN A C 1
ATOM 622 O O . GLN A 1 87 ? -10.698 -0.767 20.165 1.00 87.44 87 GLN A O 1
ATOM 627 N N . LEU A 1 88 ? -10.066 1.236 19.384 1.00 86.12 88 LEU A N 1
ATOM 628 C CA . LEU A 1 88 ? -9.495 0.773 18.127 1.00 86.12 88 LEU A CA 1
ATOM 629 C C . LEU A 1 88 ? -7.988 1.027 18.131 1.00 86.12 88 LEU A C 1
ATOM 631 O O . LEU A 1 88 ? -7.552 2.171 18.249 1.00 86.12 88 LEU A O 1
ATOM 635 N N . THR A 1 89 ? -7.186 -0.016 17.958 1.00 87.19 89 THR A N 1
ATOM 636 C CA . THR A 1 89 ? -5.741 0.117 17.753 1.00 87.19 89 THR A CA 1
ATOM 637 C C . THR A 1 89 ? -5.409 -0.260 16.316 1.00 87.19 89 THR A C 1
ATOM 639 O O . THR A 1 89 ? -5.756 -1.346 15.865 1.00 87.19 89 THR A O 1
ATOM 642 N N . ILE A 1 90 ? -4.734 0.625 15.585 1.00 84.69 90 ILE A N 1
ATOM 643 C CA . ILE A 1 90 ? -4.230 0.339 14.241 1.00 84.69 90 ILE A CA 1
ATOM 644 C C . ILE A 1 90 ? -2.710 0.330 14.295 1.00 84.69 90 ILE A C 1
ATOM 646 O O . ILE A 1 90 ? -2.073 1.319 14.669 1.00 84.69 90 ILE A O 1
ATOM 650 N N . THR A 1 91 ? -2.146 -0.793 13.881 1.00 82.88 91 THR A N 1
ATOM 651 C CA . THR A 1 91 ? -0.716 -0.978 13.691 1.00 82.88 91 THR A CA 1
ATOM 652 C C . THR A 1 91 ? -0.419 -0.911 12.202 1.00 82.88 91 THR A C 1
ATOM 654 O O . THR A 1 91 ? -0.912 -1.728 11.425 1.00 82.88 91 THR A O 1
ATOM 657 N N . TYR A 1 92 ? 0.390 0.069 11.813 1.00 77.44 92 TYR A N 1
ATOM 658 C CA . TYR A 1 92 ? 0.970 0.185 10.483 1.00 77.44 92 TYR A CA 1
ATOM 659 C C . TYR A 1 92 ? 2.411 -0.301 10.548 1.00 77.44 92 TYR A C 1
ATOM 661 O O . TYR A 1 92 ? 3.235 0.325 11.217 1.00 77.44 92 TYR A O 1
ATOM 669 N N . SER A 1 93 ? 2.735 -1.376 9.842 1.00 70.94 93 SER A N 1
ATOM 670 C CA . SER A 1 93 ? 4.121 -1.788 9.636 1.00 70.94 93 SER A CA 1
ATOM 671 C C . SER A 1 93 ? 4.513 -1.653 8.172 1.00 70.94 93 SER A C 1
ATOM 673 O O . SER A 1 93 ? 3.829 -2.127 7.267 1.00 70.94 93 SER A O 1
ATOM 675 N N . LEU A 1 94 ? 5.642 -0.989 7.940 1.00 69.25 94 LEU A N 1
ATOM 676 C CA . LEU A 1 94 ? 6.269 -0.884 6.632 1.00 69.25 94 LEU A CA 1
ATOM 677 C C . LEU A 1 94 ? 7.762 -1.175 6.787 1.00 69.25 94 LEU A C 1
ATOM 679 O O . LEU A 1 94 ? 8.494 -0.408 7.415 1.00 69.25 94 LEU A O 1
ATOM 683 N N . PHE A 1 95 ? 8.212 -2.294 6.216 1.00 68.44 95 PHE A N 1
ATOM 684 C CA . PHE A 1 95 ? 9.575 -2.812 6.375 1.00 68.44 95 PHE A CA 1
ATOM 685 C C . PHE A 1 95 ? 9.991 -2.958 7.851 1.00 68.44 95 PHE A C 1
ATOM 687 O O . PHE A 1 95 ? 9.606 -3.921 8.505 1.00 68.44 95 PHE A O 1
ATOM 694 N N . HIS A 1 96 ? 10.777 -2.010 8.372 1.00 62.88 96 HIS A N 1
ATOM 695 C CA . HIS A 1 96 ? 11.291 -1.997 9.746 1.00 62.88 96 HIS A CA 1
ATOM 696 C C . HIS A 1 96 ? 10.649 -0.920 10.629 1.00 62.88 96 HIS A C 1
ATOM 698 O O . HIS A 1 96 ? 10.983 -0.820 11.807 1.00 62.88 96 HIS A O 1
ATOM 704 N N . GLN A 1 97 ? 9.761 -0.092 10.075 1.00 66.56 97 GLN A N 1
ATOM 705 C CA . GLN A 1 97 ? 9.061 0.933 10.836 1.00 66.56 97 GLN A CA 1
ATOM 706 C C . GLN A 1 97 ? 7.676 0.429 11.218 1.00 66.56 97 GLN A C 1
ATOM 708 O O . GLN A 1 97 ? 6.861 0.112 10.352 1.00 66.56 97 GLN A O 1
ATOM 713 N N . THR A 1 98 ? 7.413 0.403 12.521 1.00 74.38 98 THR A N 1
ATOM 714 C CA . THR A 1 98 ? 6.098 0.094 13.077 1.00 74.38 98 THR A CA 1
ATOM 715 C C . THR A 1 98 ? 5.555 1.342 13.752 1.00 74.38 98 THR A C 1
ATOM 717 O O . THR A 1 98 ? 6.187 1.900 14.647 1.00 74.38 98 THR A O 1
ATOM 720 N N . SER A 1 99 ? 4.379 1.784 13.325 1.00 76.81 99 SER A N 1
ATOM 721 C CA . SER A 1 99 ? 3.621 2.851 13.963 1.00 76.81 99 SER A CA 1
ATOM 722 C C . SER A 1 99 ? 2.344 2.260 14.537 1.00 76.81 99 SER A C 1
ATOM 724 O O . SER A 1 99 ? 1.551 1.666 13.811 1.00 76.81 99 SER A O 1
ATOM 726 N N . VAL A 1 100 ? 2.152 2.416 15.843 1.00 81.69 100 VAL A N 1
ATOM 727 C CA . VAL A 1 100 ? 0.933 1.996 16.535 1.00 81.69 100 VAL A CA 1
ATOM 728 C C . VAL A 1 100 ? 0.169 3.250 16.919 1.00 81.69 100 VAL A C 1
ATOM 730 O O . VAL A 1 100 ? 0.728 4.159 17.535 1.00 81.69 100 VAL A O 1
ATOM 733 N N . ARG A 1 101 ? -1.109 3.309 16.559 1.00 81.44 101 ARG A N 1
ATOM 734 C CA . ARG A 1 101 ? -2.014 4.365 17.005 1.00 81.44 101 ARG A CA 1
ATOM 735 C C . ARG A 1 101 ? -3.259 3.758 17.616 1.00 81.44 101 ARG A C 1
ATOM 737 O O . ARG A 1 101 ? -3.801 2.782 17.112 1.00 81.44 101 ARG A O 1
ATOM 744 N N . THR A 1 102 ? -3.708 4.367 18.700 1.00 84.69 102 THR A N 1
ATOM 745 C CA . THR A 1 102 ? -4.890 3.944 19.437 1.00 84.69 102 THR A CA 1
ATOM 746 C C . THR A 1 102 ? -5.889 5.089 19.461 1.00 84.69 102 THR A C 1
ATOM 748 O O . THR A 1 102 ? -5.545 6.206 19.844 1.00 84.69 102 THR A O 1
ATOM 751 N N . TRP A 1 103 ? -7.122 4.796 19.069 1.00 83.75 103 TRP A N 1
ATOM 752 C CA . TRP A 1 103 ? -8.262 5.700 19.100 1.00 83.75 103 TRP A CA 1
ATOM 753 C C . TRP A 1 103 ? -9.305 5.158 20.066 1.00 83.75 103 TRP A C 1
ATOM 755 O O . TRP A 1 103 ? -9.584 3.956 20.085 1.00 83.75 103 TRP A O 1
ATOM 765 N N . ARG A 1 104 ? -9.907 6.040 20.862 1.00 84.69 104 ARG A N 1
ATOM 766 C CA . ARG A 1 104 ? -11.137 5.705 21.582 1.00 84.69 104 ARG A CA 1
ATOM 767 C C . ARG A 1 104 ? -12.316 5.934 20.652 1.00 84.69 104 ARG A C 1
ATOM 769 O O . ARG A 1 104 ? -12.265 6.825 19.810 1.00 84.69 104 ARG A O 1
ATOM 776 N N . LEU A 1 105 ? -13.396 5.179 20.833 1.00 81.94 105 LEU A N 1
ATOM 777 C CA . LEU A 1 105 ? -14.611 5.373 20.036 1.00 81.94 105 LEU A CA 1
ATOM 778 C C . LEU A 1 105 ? -15.147 6.813 20.144 1.00 81.94 105 LEU A C 1
ATOM 780 O O . LEU A 1 105 ? -15.607 7.361 19.155 1.00 81.94 105 LEU A O 1
ATOM 784 N N . ALA A 1 106 ? -15.013 7.446 21.315 1.00 81.69 106 ALA A N 1
ATOM 785 C CA . ALA A 1 106 ? -15.401 8.843 21.532 1.00 81.69 106 ALA A CA 1
ATOM 786 C C . ALA A 1 106 ? -14.561 9.867 20.739 1.00 81.69 106 ALA A C 1
ATOM 788 O O . ALA A 1 106 ? -14.980 11.010 20.594 1.00 81.69 106 ALA A O 1
ATOM 789 N N . ASP A 1 107 ? -13.383 9.473 20.242 1.00 80.44 107 ASP A N 1
ATOM 790 C CA . ASP A 1 107 ? -12.512 10.325 19.424 1.00 80.44 107 ASP A CA 1
ATOM 791 C C . ASP A 1 107 ? -12.822 10.208 17.917 1.00 80.44 107 ASP A C 1
ATOM 793 O O . ASP A 1 107 ? -12.189 10.891 17.107 1.00 80.44 107 ASP A O 1
ATOM 797 N N . LEU A 1 108 ? -13.737 9.311 17.533 1.00 81.00 108 LEU A N 1
ATOM 798 C CA . LEU A 1 108 ? -14.172 9.083 16.157 1.00 81.00 108 LEU A CA 1
ATOM 799 C C . LEU A 1 108 ? -15.510 9.791 15.925 1.00 81.00 108 LEU A C 1
ATOM 801 O O . LEU A 1 108 ? -16.383 9.771 16.789 1.00 81.00 108 LEU A O 1
ATOM 805 N N . GLU A 1 109 ? -15.666 10.423 14.762 1.00 80.00 109 GLU A N 1
ATOM 806 C CA . GLU A 1 109 ? -16.888 11.167 14.433 1.00 80.00 109 GLU A CA 1
ATOM 807 C C . GLU A 1 109 ? -18.013 10.224 14.007 1.00 80.00 109 GLU A C 1
ATOM 809 O O . GLU A 1 109 ? -19.155 10.374 14.433 1.00 80.00 109 GLU A O 1
ATOM 814 N N . ASP A 1 110 ? -17.676 9.238 13.178 1.00 81.19 110 ASP A N 1
ATOM 815 C CA . ASP A 1 110 ? -18.631 8.268 12.661 1.00 81.19 110 ASP A CA 1
ATOM 816 C C . ASP A 1 110 ? -17.932 6.952 12.316 1.00 81.19 110 ASP A C 1
ATOM 818 O O . ASP A 1 110 ? -16.731 6.939 12.019 1.00 81.19 110 ASP A O 1
ATOM 822 N N . MET A 1 111 ? -18.668 5.842 12.349 1.00 80.88 111 MET A N 1
ATOM 823 C CA . MET A 1 111 ? -18.139 4.542 11.953 1.00 80.88 111 MET A CA 1
ATOM 824 C C . MET A 1 111 ? -19.221 3.620 11.401 1.00 80.88 111 MET A C 1
ATOM 826 O O . MET A 1 111 ? -20.145 3.236 12.128 1.00 80.88 111 MET A O 1
ATOM 830 N N . ASP A 1 112 ? -19.018 3.196 10.154 1.00 85.44 1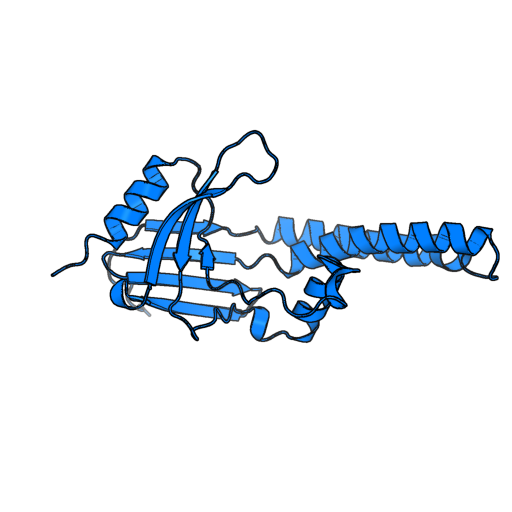12 ASP A N 1
ATOM 831 C CA . ASP A 1 112 ? -19.960 2.401 9.367 1.00 85.44 112 ASP A CA 1
ATOM 832 C C . ASP A 1 112 ? -19.291 1.194 8.703 1.00 85.44 112 ASP A C 1
ATOM 834 O O . ASP A 1 112 ? -18.084 1.176 8.453 1.00 85.44 112 ASP A O 1
ATOM 838 N N . VAL A 1 113 ? -20.102 0.189 8.371 1.00 83.56 113 VAL A N 1
ATOM 839 C CA . VAL A 1 113 ? -19.704 -0.923 7.500 1.00 83.56 113 VAL A CA 1
ATOM 840 C C . VAL A 1 113 ? -19.955 -0.509 6.051 1.00 83.56 113 VAL A C 1
ATOM 842 O O . VAL A 1 113 ? -21.081 -0.175 5.682 1.00 83.56 113 VAL A O 1
ATOM 845 N N . VAL A 1 114 ? -18.918 -0.548 5.221 1.00 82.62 114 VAL A N 1
ATOM 846 C CA . VAL A 1 114 ? -18.974 -0.214 3.795 1.00 82.62 114 VAL A CA 1
ATOM 847 C C . VAL A 1 114 ? -18.650 -1.440 2.949 1.00 82.62 114 VAL A C 1
ATOM 849 O O . VAL A 1 114 ? -17.780 -2.233 3.301 1.00 82.62 114 VAL A O 1
ATOM 852 N N . SER A 1 115 ? -19.338 -1.598 1.820 1.00 78.12 115 SER A N 1
ATOM 853 C CA . SER A 1 115 ? -18.965 -2.586 0.808 1.00 78.12 115 SER A CA 1
ATOM 854 C C . SER A 1 115 ? -17.741 -2.083 0.042 1.00 78.12 115 SER A C 1
ATOM 856 O O . SER A 1 115 ? -17.745 -0.981 -0.514 1.00 78.12 115 SER A O 1
ATOM 858 N N . SER A 1 116 ? -16.703 -2.900 0.008 1.00 66.19 116 SER A N 1
ATOM 859 C CA . SER A 1 116 ? -15.503 -2.732 -0.793 1.00 66.19 116 SER A CA 1
ATOM 860 C C . SER A 1 116 ? -15.677 -3.604 -2.037 1.00 66.19 116 SER A C 1
ATOM 862 O O . SER A 1 116 ? -15.616 -4.826 -1.983 1.00 66.19 116 SER A O 1
ATOM 864 N N . ALA A 1 117 ? -16.008 -2.983 -3.167 1.00 56.97 117 ALA A N 1
ATOM 865 C CA . ALA A 1 117 ? -16.069 -3.672 -4.451 1.00 56.97 117 ALA A CA 1
ATOM 866 C C . ALA A 1 117 ? -14.838 -3.259 -5.257 1.00 56.97 117 ALA A C 1
ATOM 868 O O . ALA A 1 117 ? -14.842 -2.236 -5.943 1.00 56.97 117 ALA A O 1
ATOM 869 N N . TYR A 1 118 ? -13.753 -4.021 -5.133 1.00 52.41 118 TYR A N 1
ATOM 870 C CA . TYR A 1 118 ? -12.586 -3.841 -5.991 1.00 52.41 118 TYR A CA 1
ATOM 871 C C . TYR A 1 118 ? -12.767 -4.68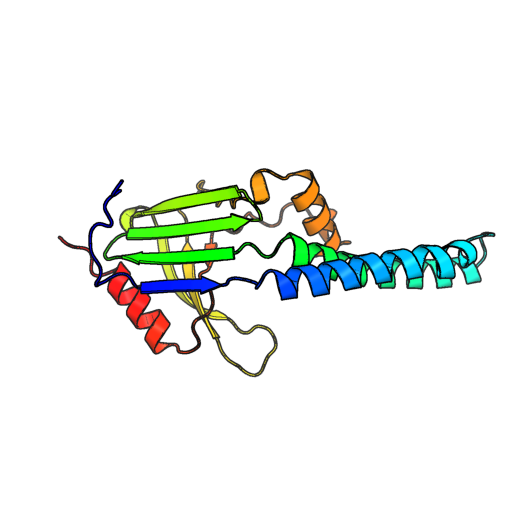6 -7.255 1.00 52.41 118 TYR A C 1
ATOM 873 O O . TYR A 1 118 ? -12.321 -5.826 -7.272 1.00 52.41 118 TYR A O 1
ATOM 881 N N . ASP A 1 119 ? -13.492 -4.145 -8.247 1.00 45.41 119 ASP A N 1
ATOM 882 C CA . ASP A 1 119 ? -13.665 -4.613 -9.649 1.00 45.41 119 ASP A CA 1
ATOM 883 C C . ASP A 1 119 ? -13.786 -6.138 -9.885 1.00 45.41 119 ASP A C 1
ATOM 885 O O . ASP A 1 119 ? -13.510 -6.657 -10.962 1.00 45.41 119 ASP A O 1
ATOM 889 N N . SER A 1 120 ? -14.179 -6.887 -8.861 1.00 51.22 120 SER A N 1
ATOM 890 C CA . SER A 1 120 ? -14.268 -8.339 -8.857 1.00 51.22 120 SER A CA 1
ATOM 891 C C . SER A 1 120 ? -15.642 -8.722 -8.339 1.00 51.22 120 SER A C 1
ATOM 893 O O . SER A 1 120 ? -16.181 -8.067 -7.449 1.00 51.22 120 SER A O 1
ATOM 895 N N . ASP A 1 121 ? -16.203 -9.806 -8.874 1.00 56.94 121 ASP A N 1
ATOM 896 C CA . ASP A 1 121 ? -17.517 -10.352 -8.497 1.00 56.94 121 ASP A CA 1
ATOM 897 C C . ASP A 1 121 ? -17.599 -10.820 -7.023 1.00 56.94 121 ASP A C 1
ATOM 899 O O . ASP A 1 121 ? -18.570 -11.451 -6.610 1.00 56.94 121 ASP A O 1
ATOM 903 N N . THR A 1 122 ? -16.568 -10.551 -6.214 1.00 61.66 122 THR A N 1
ATOM 904 C CA . THR A 1 122 ? -16.512 -10.877 -4.789 1.00 61.66 122 THR A CA 1
ATOM 905 C C . THR A 1 122 ? -16.744 -9.609 -3.975 1.00 61.66 122 THR A C 1
ATOM 907 O O . THR A 1 122 ? -15.865 -8.761 -3.852 1.00 61.66 122 THR A O 1
ATOM 910 N N . GLU A 1 123 ? -17.940 -9.486 -3.405 1.00 74.25 123 GLU A N 1
ATOM 911 C CA . GLU A 1 123 ? -18.285 -8.382 -2.512 1.00 74.25 123 GLU A CA 1
ATOM 912 C C . GLU A 1 123 ? -17.546 -8.549 -1.174 1.00 74.25 123 GLU A C 1
ATOM 914 O O . GLU A 1 123 ? -17.836 -9.470 -0.402 1.00 74.25 123 GLU A O 1
ATOM 919 N N . THR A 1 124 ? -16.573 -7.679 -0.896 1.00 80.69 124 THR A N 1
ATOM 920 C CA . THR A 1 124 ? -15.908 -7.613 0.409 1.00 80.69 124 THR A CA 1
ATOM 921 C C . THR A 1 124 ? -16.472 -6.468 1.241 1.00 80.69 124 THR A C 1
ATOM 923 O O . THR A 1 124 ? -17.115 -5.548 0.738 1.00 80.69 124 THR A O 1
ATOM 926 N N . TRP A 1 125 ? -16.291 -6.539 2.556 1.00 81.12 125 TRP A N 1
ATOM 927 C CA . TRP A 1 125 ? -16.846 -5.569 3.504 1.00 81.12 125 TRP A CA 1
ATOM 928 C C . TRP A 1 125 ? -15.722 -4.963 4.332 1.00 81.12 125 TRP A C 1
ATOM 930 O O . TRP A 1 125 ? -14.815 -5.680 4.716 1.00 81.12 125 TRP A O 1
ATOM 940 N N . ALA A 1 126 ? -15.767 -3.679 4.658 1.00 84.75 126 ALA A N 1
ATOM 941 C CA . ALA A 1 126 ? -14.764 -3.021 5.493 1.00 84.75 126 ALA A CA 1
ATOM 942 C C . ALA A 1 126 ? -15.429 -2.075 6.497 1.00 84.75 126 ALA A C 1
ATOM 944 O O . ALA A 1 126 ? -16.560 -1.634 6.302 1.00 84.75 126 ALA A O 1
ATOM 945 N N . LEU A 1 127 ? -14.731 -1.749 7.581 1.00 83.38 127 LEU A N 1
ATOM 946 C CA . LEU A 1 127 ? -15.129 -0.695 8.509 1.00 83.38 127 LEU A CA 1
ATOM 947 C C . LEU A 1 127 ? -14.526 0.625 8.041 1.00 83.38 127 LEU A C 1
ATOM 949 O O . LEU A 1 127 ? -13.314 0.717 7.863 1.00 83.38 127 LEU A O 1
ATOM 953 N N . ALA A 1 128 ? -15.358 1.646 7.860 1.00 84.19 128 ALA A N 1
ATOM 954 C CA . ALA A 1 128 ? -14.927 3.000 7.554 1.00 84.19 128 ALA A CA 1
ATOM 955 C C . ALA A 1 128 ? -15.185 3.912 8.757 1.00 84.19 128 ALA A C 1
ATOM 957 O O . ALA A 1 128 ? -16.334 4.126 9.139 1.00 84.19 128 ALA A O 1
ATOM 958 N N . CYS A 1 129 ? -14.123 4.477 9.328 1.00 83.12 129 CYS A N 1
ATOM 959 C CA . CYS A 1 129 ? -14.193 5.449 10.417 1.00 83.12 129 CYS A CA 1
ATOM 960 C C . CYS A 1 129 ? -13.930 6.852 9.874 1.00 83.12 129 CYS A C 1
ATOM 962 O O . CYS A 1 129 ? -12.911 7.068 9.217 1.00 83.12 129 CYS A O 1
ATOM 964 N N . ARG A 1 130 ? -14.789 7.819 10.192 1.00 80.94 130 ARG A N 1
ATOM 965 C CA . ARG A 1 130 ? -14.515 9.240 9.952 1.00 80.94 130 ARG A CA 1
ATOM 966 C C . ARG A 1 130 ? -13.784 9.847 11.137 1.00 80.94 130 ARG A C 1
ATOM 968 O O . ARG A 1 130 ? -14.174 9.662 12.292 1.00 80.94 130 ARG A O 1
ATOM 975 N N . LEU A 1 131 ? -12.712 10.566 10.835 1.00 77.69 131 LEU A N 1
ATOM 976 C CA . LEU A 1 131 ? -11.974 11.347 11.813 1.00 77.69 131 LEU A CA 1
ATOM 977 C C . LEU A 1 131 ? -12.584 12.743 11.953 1.00 77.69 131 LEU A C 1
ATOM 979 O O . LEU A 1 131 ? -13.034 13.299 10.954 1.00 77.69 131 LEU A O 1
ATOM 983 N N . PRO A 1 132 ? -12.542 13.332 13.161 1.00 76.19 132 PRO A N 1
ATOM 984 C CA . PRO A 1 132 ? -13.020 14.687 13.369 1.00 76.19 132 PRO A CA 1
ATOM 985 C C . PRO A 1 132 ? -12.213 15.701 12.541 1.00 76.19 132 PRO A C 1
ATOM 987 O O . PRO A 1 132 ? -11.001 15.521 12.339 1.00 76.19 132 PRO A O 1
ATOM 990 N N . PRO A 1 133 ? -12.846 16.807 12.114 1.00 65.56 133 PRO A N 1
ATOM 991 C CA . PRO A 1 133 ? -12.237 17.793 11.232 1.00 65.56 133 PRO A CA 1
ATOM 992 C C . PRO A 1 133 ? -10.930 18.342 11.817 1.00 65.56 133 PRO A C 1
ATOM 994 O O . PRO A 1 133 ? -10.869 18.796 12.960 1.00 65.56 133 PRO A O 1
ATOM 997 N N . GLY A 1 134 ? -9.861 18.290 11.019 1.00 61.50 134 GLY A N 1
ATOM 998 C CA . GLY A 1 134 ? -8.519 18.734 11.410 1.00 61.50 134 GLY A CA 1
ATOM 999 C C . GLY A 1 134 ? -7.606 17.634 11.963 1.00 61.50 134 GLY A C 1
ATOM 1000 O O . GLY A 1 134 ? -6.404 17.873 12.101 1.00 61.50 134 GLY A O 1
ATOM 1001 N N . ARG A 1 135 ? -8.109 16.416 12.217 1.00 64.75 135 ARG A N 1
ATOM 1002 C CA . ARG A 1 135 ? -7.257 15.247 12.475 1.00 64.75 135 ARG A CA 1
ATOM 1003 C C . ARG A 1 135 ? -6.983 14.491 11.183 1.00 64.75 135 ARG A C 1
ATOM 1005 O O . ARG A 1 135 ? -7.889 13.964 10.559 1.00 64.75 135 ARG A O 1
ATOM 1012 N N . ARG A 1 136 ? -5.705 14.389 10.817 1.00 62.09 136 ARG A N 1
ATOM 1013 C CA . ARG A 1 136 ? -5.259 13.641 9.635 1.00 62.09 136 ARG A CA 1
ATOM 1014 C C . ARG A 1 136 ? -4.678 12.288 10.022 1.00 62.09 136 ARG A C 1
ATOM 1016 O O . ARG A 1 136 ? -4.019 12.153 11.059 1.00 62.09 136 ARG A O 1
ATOM 1023 N N . VAL A 1 137 ? -4.881 11.295 9.157 1.00 61.31 137 VAL A N 1
ATOM 1024 C CA . VAL A 1 137 ? -4.177 10.014 9.245 1.00 61.31 137 VAL A CA 1
ATOM 1025 C C . VAL A 1 137 ? -2.747 10.215 8.764 1.00 61.31 137 VAL A C 1
ATOM 1027 O O . VAL A 1 137 ? -2.453 10.189 7.571 1.00 61.31 137 VAL A O 1
ATOM 1030 N N . GLU A 1 138 ? -1.822 10.375 9.697 1.00 58.22 138 GLU A N 1
ATOM 1031 C CA . GLU A 1 138 ? -0.408 10.180 9.393 1.00 58.22 138 GLU A CA 1
ATOM 1032 C C . GLU A 1 138 ? -0.145 8.673 9.353 1.00 58.22 138 GLU A C 1
ATOM 1034 O O . GLU A 1 138 ? 0.226 8.053 10.350 1.00 58.22 138 GLU A O 1
ATOM 1039 N N . THR A 1 139 ? -0.408 8.054 8.201 1.00 57.28 139 THR A N 1
ATOM 1040 C CA . THR A 1 139 ? 0.097 6.701 7.930 1.00 57.28 139 THR A CA 1
ATOM 1041 C C . THR A 1 139 ? 1.623 6.715 8.031 1.00 57.28 139 THR A C 1
ATOM 1043 O O . THR A 1 139 ? 2.247 7.729 7.719 1.00 57.28 139 THR A O 1
ATOM 1046 N N . GLY A 1 140 ? 2.245 5.596 8.411 1.00 49.25 140 GLY A N 1
ATOM 1047 C CA . GLY A 1 140 ? 3.710 5.473 8.451 1.00 49.25 140 GLY A CA 1
ATOM 1048 C C . GLY A 1 140 ? 4.415 5.841 7.133 1.00 49.25 140 GLY A C 1
ATOM 1049 O O . GLY A 1 140 ? 5.603 6.122 7.149 1.00 49.25 140 GLY A O 1
ATOM 1050 N N . LEU A 1 141 ? 3.695 5.930 6.006 1.00 51.16 141 LEU A N 1
ATOM 1051 C CA . LEU A 1 141 ? 4.210 6.466 4.742 1.00 51.16 141 LEU A CA 1
ATOM 1052 C C . LEU A 1 141 ? 4.514 7.978 4.774 1.00 51.16 141 LEU A C 1
ATOM 1054 O O . LEU A 1 141 ? 5.315 8.453 3.971 1.00 51.16 141 LEU A O 1
ATOM 1058 N N . ALA A 1 142 ? 3.916 8.752 5.684 1.00 49.00 142 ALA A N 1
ATOM 1059 C CA . ALA A 1 142 ? 4.169 10.191 5.805 1.00 49.00 142 ALA A CA 1
ATOM 1060 C C . ALA A 1 142 ? 5.628 10.506 6.195 1.00 49.00 142 ALA A C 1
ATOM 1062 O O . ALA A 1 142 ? 6.114 11.601 5.919 1.00 49.00 142 ALA A O 1
ATOM 1063 N N . SER A 1 143 ? 6.357 9.538 6.768 1.00 48.47 143 SER A N 1
ATOM 1064 C CA . SER A 1 143 ? 7.790 9.662 7.067 1.00 48.47 143 SER A CA 1
ATOM 1065 C C . SER A 1 143 ? 8.696 9.522 5.829 1.00 48.47 143 SER A C 1
ATOM 1067 O O . SER A 1 143 ? 9.896 9.772 5.927 1.00 48.47 143 SER A O 1
ATOM 1069 N N . THR A 1 144 ? 8.155 9.165 4.653 1.00 55.03 144 THR A N 1
ATOM 1070 C CA . THR A 1 144 ? 8.906 9.005 3.390 1.00 55.03 144 THR A CA 1
ATOM 1071 C C . THR A 1 144 ? 8.348 9.904 2.269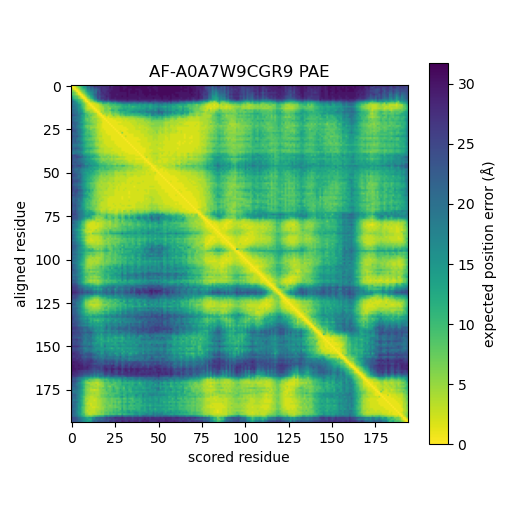 1.00 55.03 144 THR A C 1
ATOM 1073 O O . THR A 1 144 ? 7.746 9.426 1.304 1.00 55.03 144 THR A O 1
ATOM 1076 N N . PRO A 1 145 ? 8.573 11.234 2.335 1.00 58.47 145 PRO A N 1
ATOM 1077 C CA . PRO A 1 145 ? 7.969 12.213 1.419 1.00 58.47 145 PRO A CA 1
ATOM 1078 C C . PRO A 1 145 ? 8.327 11.993 -0.060 1.00 58.47 145 PRO A C 1
ATOM 1080 O O . PRO A 1 145 ? 7.476 12.155 -0.935 1.00 58.47 145 PRO A O 1
ATOM 1083 N N . MET A 1 146 ? 9.556 11.553 -0.356 1.00 58.72 146 MET A N 1
ATOM 1084 C CA . MET A 1 146 ? 9.980 11.191 -1.720 1.00 58.72 146 MET A CA 1
ATOM 1085 C C . MET A 1 146 ? 9.110 10.071 -2.306 1.00 58.72 146 MET A C 1
ATOM 1087 O O . MET A 1 146 ? 8.777 10.064 -3.490 1.00 58.72 146 MET A O 1
ATOM 1091 N N . LEU A 1 147 ? 8.719 9.131 -1.458 1.00 58.81 147 LEU A N 1
ATOM 1092 C CA . LEU A 1 147 ? 8.079 7.893 -1.853 1.00 58.81 147 LEU A CA 1
ATOM 1093 C C . LEU A 1 147 ? 6.560 8.085 -2.029 1.00 58.81 147 LEU A C 1
ATOM 1095 O O . LEU A 1 147 ? 5.978 7.575 -2.984 1.00 58.81 147 LEU A O 1
ATOM 1099 N N . MET A 1 148 ? 5.956 8.953 -1.209 1.00 59.44 148 MET A N 1
ATOM 1100 C CA . MET A 1 148 ? 4.604 9.492 -1.424 1.00 59.44 148 MET A CA 1
ATOM 1101 C C . MET A 1 148 ? 4.494 10.320 -2.711 1.00 59.44 148 MET A C 1
ATOM 1103 O O . MET A 1 148 ? 3.495 10.236 -3.423 1.00 59.44 148 MET A O 1
ATOM 1107 N N . THR A 1 149 ? 5.536 11.086 -3.045 1.00 60.91 149 THR A N 1
ATOM 1108 C CA . THR A 1 149 ? 5.581 11.885 -4.281 1.00 60.91 149 THR A CA 1
ATOM 1109 C C . THR A 1 149 ? 5.615 10.982 -5.516 1.00 60.91 149 THR A C 1
ATOM 1111 O O . THR A 1 149 ? 4.849 11.189 -6.458 1.00 60.91 149 THR A O 1
ATOM 1114 N N . LEU A 1 150 ? 6.442 9.931 -5.488 1.00 61.66 150 LEU A N 1
ATOM 1115 C CA . LEU A 1 150 ? 6.488 8.922 -6.547 1.00 61.66 150 LEU A CA 1
ATOM 1116 C C . LEU A 1 150 ? 5.138 8.198 -6.693 1.00 61.66 150 LEU A C 1
ATOM 1118 O O . LEU A 1 150 ? 4.659 8.008 -7.807 1.00 61.66 150 LEU A O 1
ATOM 1122 N N . LEU A 1 151 ? 4.486 7.855 -5.579 1.00 60.59 151 LEU A N 1
ATOM 1123 C CA . LEU A 1 151 ? 3.152 7.244 -5.560 1.00 60.59 151 LEU A CA 1
ATOM 1124 C C . LEU A 1 151 ? 2.068 8.131 -6.168 1.00 60.59 151 LEU A C 1
ATOM 1126 O O . LEU A 1 151 ? 1.263 7.653 -6.965 1.00 60.59 151 LEU A O 1
ATOM 1130 N N . ALA A 1 152 ? 2.029 9.408 -5.790 1.00 60.91 152 ALA A N 1
ATOM 1131 C CA . ALA A 1 152 ? 1.066 10.358 -6.331 1.00 60.91 152 ALA A CA 1
ATOM 1132 C C . ALA A 1 152 ? 1.228 10.494 -7.852 1.00 60.91 152 ALA A C 1
ATOM 1134 O O . ALA A 1 152 ? 0.236 10.499 -8.582 1.00 60.91 152 ALA A O 1
ATOM 1135 N N . PHE A 1 153 ? 2.478 10.517 -8.324 1.00 60.69 153 PHE A N 1
ATOM 1136 C CA . PHE A 1 153 ? 2.803 10.538 -9.745 1.00 60.69 153 PHE A CA 1
ATOM 1137 C C . PHE A 1 153 ? 2.388 9.245 -10.466 1.00 60.69 153 PHE A C 1
ATOM 1139 O O . PHE A 1 153 ? 1.755 9.315 -11.514 1.00 60.69 153 PHE A O 1
ATOM 1146 N N . LEU A 1 154 ? 2.670 8.066 -9.903 1.00 59.53 154 LEU A N 1
ATOM 1147 C CA . LEU A 1 154 ? 2.322 6.778 -10.523 1.00 59.53 154 LEU A CA 1
ATOM 1148 C C . LEU A 1 154 ? 0.814 6.497 -10.522 1.00 59.53 154 LEU A C 1
ATOM 1150 O O . LEU A 1 154 ? 0.285 5.971 -11.498 1.00 59.53 154 LEU A O 1
ATOM 1154 N N . ARG A 1 155 ? 0.103 6.849 -9.443 1.00 56.69 155 ARG A N 1
ATOM 1155 C CA . ARG A 1 155 ? -1.340 6.594 -9.303 1.00 56.69 155 ARG A CA 1
ATOM 1156 C C . ARG A 1 155 ? -2.180 7.484 -10.215 1.00 56.69 155 ARG A C 1
ATOM 1158 O O . ARG A 1 155 ? -3.296 7.114 -10.569 1.00 56.69 155 ARG A O 1
ATOM 1165 N N . ALA A 1 156 ? -1.690 8.673 -10.548 1.00 57.12 156 ALA A N 1
ATOM 1166 C CA . ALA A 1 156 ? -2.390 9.596 -11.426 1.00 57.12 156 ALA A CA 1
ATOM 1167 C C . ALA A 1 156 ? -1.405 10.597 -12.056 1.00 57.12 156 ALA A C 1
ATOM 1169 O O . ALA A 1 156 ? -1.343 11.754 -11.628 1.00 57.12 156 ALA A O 1
ATOM 1170 N N . PRO A 1 157 ? -0.672 10.195 -13.110 1.00 52.62 157 PRO A N 1
ATOM 1171 C CA . PRO A 1 157 ? 0.372 11.029 -13.714 1.00 52.62 157 PRO A CA 1
ATOM 1172 C C . PRO A 1 157 ? -0.160 12.362 -14.258 1.00 52.62 157 PRO A C 1
ATOM 1174 O O . PRO A 1 157 ? 0.582 13.334 -14.347 1.00 52.62 157 PRO A O 1
ATOM 1177 N N . VAL A 1 158 ? -1.462 12.429 -14.565 1.00 50.91 158 VAL A N 1
ATOM 1178 C CA . VAL A 1 158 ? -2.149 13.622 -15.086 1.00 50.91 158 VAL A CA 1
ATOM 1179 C C . VAL A 1 158 ? -2.857 14.433 -13.983 1.00 50.91 158 VAL A C 1
ATOM 1181 O O . VAL A 1 158 ? -3.180 15.600 -14.193 1.00 50.91 158 VAL A O 1
ATOM 1184 N N . SER A 1 159 ? -3.100 13.870 -12.787 1.00 45.62 159 SER A N 1
ATOM 1185 C CA . SER A 1 159 ? -3.832 14.583 -11.724 1.00 45.62 159 SER A CA 1
ATOM 1186 C C . SER A 1 159 ? -2.946 15.413 -10.801 1.00 45.62 159 SER A C 1
ATOM 1188 O O . SER A 1 159 ? -3.484 16.175 -10.013 1.00 45.62 159 SER A O 1
ATOM 1190 N N . THR A 1 160 ? -1.618 15.321 -10.890 1.00 46.69 160 THR A N 1
ATOM 1191 C CA . THR A 1 160 ? -0.698 16.191 -10.128 1.00 46.69 160 THR A CA 1
ATOM 1192 C C . THR A 1 160 ? -0.830 17.675 -10.503 1.00 46.69 160 THR A C 1
ATOM 1194 O O . THR A 1 160 ? -0.346 18.532 -9.772 1.00 46.69 160 THR A O 1
ATOM 1197 N N . TRP A 1 161 ? -1.534 17.995 -11.598 1.00 45.56 161 TRP A N 1
ATOM 1198 C CA . TRP A 1 161 ? -1.855 19.363 -12.030 1.00 45.56 161 TRP A CA 1
ATOM 1199 C C . TRP A 1 161 ? -3.210 19.888 -11.523 1.00 45.56 161 TRP A C 1
ATOM 1201 O O . TRP A 1 161 ? -3.454 21.092 -11.578 1.00 45.56 161 TRP A O 1
ATOM 1211 N N . ARG A 1 162 ? -4.103 19.025 -11.015 1.00 35.22 162 ARG A N 1
ATOM 1212 C CA . ARG A 1 162 ? -5.332 19.447 -10.323 1.00 35.22 162 ARG A CA 1
ATOM 1213 C C . ARG A 1 162 ? -5.106 19.270 -8.832 1.00 35.22 162 ARG A C 1
ATOM 1215 O O . ARG A 1 162 ? -5.003 18.143 -8.362 1.00 35.22 162 ARG A O 1
ATOM 1222 N N . GLY A 1 163 ? -4.978 20.403 -8.146 1.00 34.25 163 GLY A N 1
ATOM 1223 C CA . GLY A 1 163 ? -4.640 20.501 -6.731 1.00 34.25 163 GLY A CA 1
ATOM 1224 C C . GLY A 1 163 ? -5.403 19.536 -5.828 1.00 34.25 163 GLY A C 1
ATOM 1225 O O . GLY A 1 163 ? -6.547 19.186 -6.109 1.00 34.25 163 GLY A O 1
ATOM 1226 N N . ASP A 1 164 ? -4.698 19.136 -4.769 1.00 37.66 164 ASP A N 1
ATOM 1227 C CA . ASP A 1 164 ? -5.171 18.466 -3.562 1.00 37.66 164 ASP A CA 1
ATOM 1228 C C . ASP A 1 164 ? -6.375 17.541 -3.754 1.00 37.66 164 ASP A C 1
ATOM 1230 O O . ASP A 1 164 ? -7.538 17.944 -3.685 1.00 37.66 164 ASP A O 1
ATOM 1234 N N . ARG A 1 165 ? -6.095 16.236 -3.851 1.00 39.16 165 ARG A N 1
ATOM 1235 C CA . ARG A 1 165 ? -7.052 15.288 -3.280 1.00 39.16 165 ARG A CA 1
ATOM 1236 C C . ARG A 1 165 ? -7.164 15.642 -1.792 1.00 39.16 165 ARG A C 1
ATOM 1238 O O . ARG A 1 165 ? -6.116 15.698 -1.141 1.00 39.16 165 ARG A O 1
ATOM 1245 N N . PRO A 1 166 ? -8.369 15.903 -1.255 1.00 44.03 166 PRO A N 1
ATOM 1246 C CA . PRO A 1 166 ? -8.522 16.079 0.180 1.00 44.03 166 PRO A CA 1
ATOM 1247 C C . PRO A 1 166 ? -7.909 14.848 0.846 1.00 44.03 166 PRO A C 1
ATOM 1249 O O . PRO A 1 166 ? -8.125 13.728 0.380 1.00 44.03 166 PRO A O 1
ATOM 1252 N N . ALA A 1 167 ? -7.070 15.066 1.861 1.00 48.25 167 ALA A N 1
ATOM 1253 C CA . ALA A 1 167 ? -6.601 13.977 2.704 1.00 48.25 167 ALA A CA 1
ATOM 1254 C C . ALA A 1 167 ? -7.827 13.136 3.080 1.00 48.25 167 ALA A C 1
ATOM 1256 O O . ALA A 1 167 ? -8.837 13.705 3.489 1.00 48.25 167 ALA A O 1
ATOM 1257 N N . ASP A 1 168 ? -7.777 11.823 2.849 1.00 54.59 168 ASP A N 1
ATOM 1258 C CA . ASP A 1 168 ? -8.884 10.946 3.211 1.00 54.59 168 ASP A CA 1
ATOM 1259 C C . ASP A 1 168 ? -9.099 11.078 4.727 1.00 54.59 168 ASP A C 1
ATOM 1261 O O . ASP A 1 168 ? -8.357 10.511 5.528 1.00 54.59 168 ASP A O 1
ATOM 1265 N N . ASP A 1 169 ? -10.134 11.818 5.134 1.00 64.88 169 ASP A N 1
ATOM 1266 C CA . ASP A 1 169 ? -10.596 11.912 6.529 1.00 64.88 169 ASP A CA 1
ATOM 1267 C C . ASP A 1 169 ? -11.250 10.589 6.991 1.00 64.88 169 ASP A C 1
ATOM 1269 O O . ASP A 1 169 ? -11.907 10.515 8.032 1.00 64.88 169 ASP A O 1
ATOM 1273 N N . ARG A 1 170 ? -11.094 9.524 6.193 1.00 69.38 170 ARG A N 1
ATOM 1274 C CA . ARG A 1 170 ? -11.645 8.191 6.402 1.00 69.38 170 ARG A CA 1
ATOM 1275 C C . ARG A 1 170 ? -10.529 7.173 6.594 1.00 69.38 170 ARG A C 1
ATOM 1277 O O . ARG A 1 170 ? -9.690 6.971 5.722 1.00 69.38 170 ARG A O 1
ATOM 1284 N N . LEU A 1 171 ? -10.567 6.486 7.727 1.00 76.62 171 LEU A N 1
ATOM 1285 C CA . LEU A 1 171 ? -9.803 5.270 7.983 1.00 76.62 171 LEU A CA 1
ATOM 1286 C C . LEU A 1 171 ? -10.627 4.076 7.517 1.00 76.62 171 LEU A C 1
ATOM 1288 O O . LEU A 1 171 ? -11.756 3.918 7.964 1.00 76.62 171 LEU A O 1
ATOM 1292 N N . VAL A 1 172 ? -10.067 3.236 6.651 1.00 79.88 172 VAL A N 1
ATOM 1293 C CA . VAL A 1 172 ? -10.729 2.008 6.189 1.00 79.88 172 VAL A CA 1
ATOM 1294 C C . VAL A 1 172 ? -9.971 0.801 6.730 1.00 79.88 172 VAL A C 1
ATOM 1296 O O . VAL A 1 172 ? -8.735 0.783 6.709 1.00 79.88 172 VAL A O 1
ATOM 1299 N N . SER A 1 173 ? -10.700 -0.174 7.270 1.00 81.56 173 SER A N 1
ATOM 1300 C CA . SER A 1 173 ? -10.124 -1.430 7.740 1.00 81.56 173 SER A CA 1
ATOM 1301 C C . SER A 1 173 ? -9.750 -2.346 6.580 1.00 81.56 173 SER A C 1
ATOM 1303 O O . SER A 1 173 ? -10.311 -2.218 5.492 1.00 81.56 173 SER A O 1
ATOM 1305 N N . PRO A 1 174 ? -8.874 -3.334 6.819 1.00 81.88 174 PRO A N 1
ATOM 1306 C CA . PRO A 1 174 ? -8.791 -4.509 5.969 1.00 81.88 174 PRO A CA 1
ATOM 1307 C C . PRO A 1 174 ? -10.167 -5.121 5.684 1.00 81.88 174 PRO A C 1
ATOM 1309 O O . PRO A 1 174 ? -11.080 -5.037 6.514 1.00 81.88 174 PRO A O 1
ATOM 1312 N N . ASP A 1 175 ? -10.276 -5.752 4.519 1.00 82.50 175 ASP A N 1
ATOM 1313 C CA . ASP A 1 175 ? -11.494 -6.397 4.053 1.00 82.50 175 ASP A CA 1
ATOM 1314 C C . ASP A 1 175 ? -11.865 -7.630 4.896 1.00 82.50 175 ASP A C 1
ATOM 1316 O O . ASP A 1 175 ? -11.049 -8.502 5.201 1.00 82.50 175 ASP A O 1
ATOM 1320 N N . PHE A 1 176 ? -13.149 -7.730 5.211 1.00 80.88 176 PHE A N 1
ATOM 1321 C CA . PHE A 1 176 ? -13.837 -8.893 5.736 1.00 80.88 176 PHE A CA 1
ATOM 1322 C C . PHE A 1 176 ? -14.490 -9.650 4.578 1.00 80.88 176 PHE A C 1
ATOM 1324 O O . PHE A 1 176 ? -15.139 -9.067 3.707 1.00 80.88 176 PHE A O 1
ATOM 1331 N N . SER A 1 177 ? -14.396 -10.977 4.615 1.00 81.31 177 SER A N 1
ATOM 1332 C CA . SER A 1 177 ? -15.038 -11.858 3.632 1.00 81.31 177 SER A CA 1
ATOM 1333 C C . SER A 1 177 ? -16.554 -11.984 3.811 1.00 81.31 177 SER A C 1
ATOM 1335 O O . SER A 1 177 ? -17.236 -12.495 2.928 1.00 81.31 177 SER A O 1
A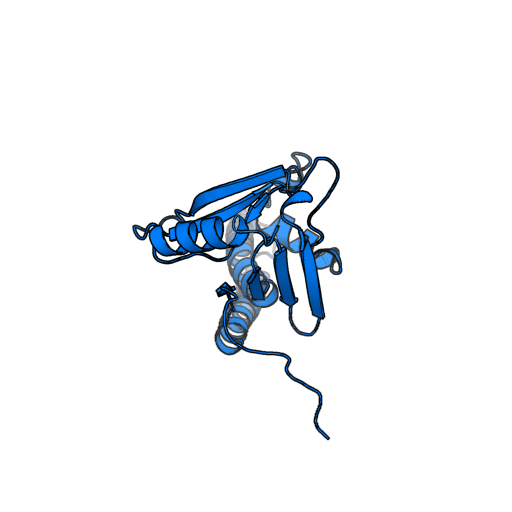TOM 1337 N N . ARG A 1 178 ? -17.096 -11.561 4.962 1.00 83.31 178 ARG A N 1
ATOM 1338 C CA . ARG A 1 178 ? -18.528 -11.618 5.281 1.00 83.31 178 ARG A CA 1
ATOM 1339 C C . ARG A 1 178 ? -18.981 -10.333 5.956 1.00 83.31 178 ARG A C 1
ATOM 1341 O O . ARG A 1 178 ? -18.328 -9.862 6.887 1.00 83.31 178 ARG A O 1
ATOM 1348 N N . ARG A 1 179 ? -20.161 -9.852 5.566 1.00 84.94 179 ARG A N 1
ATOM 1349 C CA . ARG A 1 179 ? -20.823 -8.698 6.186 1.00 84.94 179 ARG A CA 1
ATOM 1350 C C . ARG A 1 179 ? -21.055 -8.884 7.684 1.00 84.94 179 ARG A C 1
ATOM 1352 O O . ARG A 1 179 ? -20.744 -7.992 8.462 1.00 84.94 179 ARG A O 1
ATOM 1359 N N . GLU A 1 180 ? -21.526 -10.063 8.086 1.00 86.12 180 GLU A N 1
ATOM 1360 C CA . GLU A 1 180 ? -21.801 -10.398 9.491 1.00 86.12 180 GLU A CA 1
ATOM 1361 C C . GLU A 1 180 ? -20.562 -10.235 10.382 1.00 86.12 180 GLU A C 1
ATOM 1363 O O . GLU A 1 180 ? -20.670 -9.797 11.523 1.00 86.12 180 GLU A O 1
ATOM 1368 N N . ALA A 1 181 ? -19.368 -10.540 9.858 1.00 84.62 181 ALA A N 1
ATOM 1369 C CA . ALA A 1 181 ? -18.119 -10.379 10.598 1.00 84.62 181 ALA A CA 1
ATOM 1370 C C . ALA A 1 181 ? -17.761 -8.896 10.795 1.00 84.62 181 ALA A C 1
ATOM 1372 O O . ALA A 1 181 ? -17.334 -8.508 11.883 1.00 84.62 181 ALA A O 1
ATOM 1373 N N . ALA A 1 182 ? -17.985 -8.064 9.773 1.00 84.31 182 ALA A N 1
ATOM 1374 C CA . ALA A 1 182 ? -17.804 -6.618 9.872 1.00 84.31 182 ALA A CA 1
ATOM 1375 C C . ALA A 1 182 ? -18.818 -5.990 10.847 1.00 84.31 182 ALA A C 1
ATOM 1377 O O . ALA A 1 182 ? -18.450 -5.175 11.692 1.00 84.31 182 ALA A O 1
ATOM 1378 N N . GLU A 1 183 ? -20.084 -6.413 10.797 1.00 87.38 183 GLU A N 1
ATOM 1379 C CA . GLU A 1 183 ? -21.128 -5.950 11.719 1.00 87.38 183 GLU A CA 1
ATOM 1380 C C . GLU A 1 183 ? -20.859 -6.390 13.166 1.00 87.38 183 GLU A C 1
ATOM 1382 O O . GLU A 1 183 ? -21.000 -5.582 14.085 1.00 87.38 183 GLU A O 1
ATOM 1387 N N . ALA A 1 184 ? -20.395 -7.625 13.385 1.00 85.38 184 ALA A N 1
ATOM 1388 C CA . ALA A 1 184 ? -19.986 -8.103 14.704 1.00 85.38 184 ALA A CA 1
ATOM 1389 C C . ALA A 1 184 ? -18.804 -7.295 15.265 1.00 85.38 184 ALA A C 1
ATOM 1391 O O . ALA A 1 184 ? -18.800 -6.934 16.443 1.00 85.38 184 ALA A O 1
ATOM 1392 N N . ALA A 1 185 ? -17.829 -6.949 14.420 1.00 84.81 185 ALA A N 1
ATOM 1393 C CA . ALA A 1 185 ? -16.703 -6.106 14.804 1.00 84.81 185 ALA A CA 1
ATOM 1394 C C . ALA A 1 185 ? -17.139 -4.675 15.174 1.00 84.81 185 ALA A C 1
ATOM 1396 O O . ALA A 1 185 ? -16.701 -4.139 16.196 1.00 84.81 185 ALA A O 1
ATOM 1397 N N . LEU A 1 186 ? -18.056 -4.080 14.403 1.00 85.69 186 LEU A N 1
ATOM 1398 C CA . LEU A 1 186 ? -18.657 -2.779 14.713 1.00 85.69 186 LEU A CA 1
ATOM 1399 C C . LEU A 1 186 ? -19.432 -2.815 16.039 1.00 85.69 186 LEU A C 1
ATOM 1401 O O . LEU A 1 186 ? -19.255 -1.939 16.888 1.00 85.69 186 LEU A O 1
ATOM 1405 N N . ALA A 1 187 ? -20.271 -3.835 16.233 1.00 86.62 187 ALA A N 1
ATOM 1406 C CA . ALA A 1 187 ? -21.042 -4.023 17.457 1.00 86.62 187 ALA A CA 1
ATOM 1407 C C . ALA A 1 187 ? -20.125 -4.167 18.678 1.00 86.62 187 ALA A C 1
ATOM 1409 O O . ALA A 1 187 ? -20.391 -3.574 19.725 1.00 86.62 187 ALA A O 1
ATOM 1410 N N . ARG A 1 188 ? -19.005 -4.880 18.525 1.00 85.31 188 ARG A N 1
ATOM 1411 C CA . ARG A 1 188 ? -18.005 -5.046 19.581 1.00 85.31 188 ARG A CA 1
ATOM 1412 C C . ARG A 1 188 ? -17.307 -3.740 19.937 1.00 85.31 188 ARG A C 1
ATOM 1414 O O . ARG A 1 188 ? -17.137 -3.452 21.117 1.00 85.31 188 ARG A O 1
ATOM 1421 N N . LEU A 1 189 ? -16.936 -2.919 18.954 1.00 84.25 189 LEU A N 1
ATOM 1422 C CA . LEU A 1 189 ? -16.356 -1.607 19.252 1.00 84.25 189 LEU A CA 1
ATOM 1423 C C . LEU A 1 189 ? -17.354 -0.728 20.022 1.00 84.25 189 LEU A C 1
ATOM 1425 O O . LEU A 1 189 ? -16.968 -0.042 20.968 1.00 84.25 189 LEU A O 1
ATOM 1429 N N . ARG A 1 190 ? -18.638 -0.781 19.644 1.00 85.75 190 ARG A N 1
ATOM 1430 C CA . ARG A 1 190 ? -19.724 -0.016 20.277 1.00 85.75 190 ARG A CA 1
ATOM 1431 C C . ARG A 1 190 ? -20.113 -0.528 21.665 1.00 85.75 190 ARG A C 1
ATOM 1433 O O . ARG A 1 190 ? -20.696 0.235 22.430 1.00 85.75 190 ARG A O 1
ATOM 1440 N N . SER A 1 191 ? -19.769 -1.764 22.030 1.00 80.19 191 SER A N 1
ATOM 1441 C CA . SER A 1 191 ? -20.086 -2.352 23.339 1.00 80.19 191 SER A CA 1
ATOM 1442 C C . SER A 1 191 ? -19.166 -1.848 24.465 1.00 80.19 191 SER A C 1
ATOM 1444 O O . SER A 1 191 ? -18.693 -2.651 25.268 1.00 80.19 191 SER A O 1
ATOM 1446 N N . ALA A 1 192 ? -18.845 -0.549 24.492 1.00 65.38 192 ALA A N 1
ATOM 1447 C CA . ALA A 1 192 ? -17.917 0.045 25.452 1.00 65.38 192 ALA A CA 1
ATOM 1448 C C . ALA A 1 192 ? -18.261 -0.368 26.899 1.00 65.38 192 ALA A C 1
ATOM 1450 O O . ALA A 1 192 ? -19.442 -0.369 27.258 1.00 65.38 192 ALA A O 1
ATOM 1451 N N . PRO A 1 193 ? -17.265 -0.709 27.736 1.00 58.59 193 PRO A N 1
ATOM 1452 C CA . PRO A 1 193 ? -17.511 -0.874 29.157 1.00 58.59 193 PRO A CA 1
ATOM 1453 C C . PRO A 1 193 ? -17.876 0.503 29.723 1.00 58.59 193 PRO A C 1
ATOM 1455 O O . PRO A 1 193 ? -17.080 1.439 29.642 1.00 58.59 193 PRO A O 1
ATOM 1458 N N . THR A 1 194 ? -19.110 0.628 30.209 1.00 48.62 194 THR A N 1
ATOM 1459 C CA . THR A 1 194 ? -19.564 1.741 31.059 1.00 48.62 194 THR A CA 1
ATOM 1460 C C . THR A 1 194 ? -18.680 1.905 32.281 1.00 48.62 194 THR A C 1
ATOM 1462 O O . THR A 1 194 ? -18.324 0.856 32.867 1.00 48.62 194 THR A O 1
#

Radius of gyration: 21.27 Å; Cα contacts (8 Å, |Δi|>4): 284; chains: 1; bounding box: 40×34×67 Å

Mean predicted aligned error: 11.8 Å